Protein AF-A0A7C4HMA6-F1 (afdb_monomer)

Sequence (290 aa):
MKARTLIIDLSSREVTEQSVDSGPWLGGRGLGTRLLVDHCDPGCDPLGPDNVMVIALSPLTGTTAPTAGRGHAVFKSPLTGGIGSANSGGRWGKVLKSTGYDALVIKGASDKPVYLSISEGKTLTERVSIRDAGSLWGRDAHATTDSLLSTHGDKASVLTIGPAGENRVLFASIMNDRNRAYGRGGPGAALGAKKLKAVVVNGNAKTEVADAERLKLVVEQTRHVMKAAPTTKRVMRELGTAGLVHLINFMGILPHRNFKDCAHREDLLDQISGEAVTAKILIKAGACFG

Foldseek 3Di:
DWFWEWEAEQAVRDIDIDTDPCPVQQKAPSVLVVVQVVQADLPDQLLALRKKWKKFAGLQQQPLAPQNQKIWIWIQFNQPSHIDIFMKFANQCNLQVQLVGGMYMYGGAHPAAWEKEAEHDDDPPVGIDIGHCRVVAQPALAVNLVVVCVVVPPQKKKWFWHNCLLVLPSQTWTDTHDPITSGGRRPSVSCNSRSHGMYIGGGHHHRDDPDPPVSVVVRVVVVVVLCPDCCNVPQCQQQNPLQCLVVCLVVFNCADPNNPGSDDDPVVNCCRGSVNCNVPPDPDDDDGDD

Mean predicted aligned error: 3.27 Å

Nearest PDB structures (foldseek):
  1aor-assembly1_B  TM=9.718E-01  e=4.415E-34  Pyrococcus furiosus
  1b4n-assembly1_D  TM=9.558E-01  e=3.967E-27  Pyrococcus furiosus
  8c0z-assembly1_A  TM=9.199E-01  e=1.537E-26  Aromatoleum aromaticum
  4z3w-assembly1_C  TM=8.518E-01  e=1.465E-24  Geobacter metallireducens GS-15
  6x6u-assembly1_C  TM=8.594E-01  e=1.618E-23  Pyrococcus furiosus COM1

Radius of gyration: 20.19 Å; Cα contacts (8 Å, |Δi|>4): 680; chains: 1; bounding box: 52×40×56 Å

Secondary structure (DSSP, 8-state):
-EEEEEEEETTT--EEEEEEE-GGG-SHHHHHHHHHHHH--TTS-TTSTT--EEEEE-TTTTSSSTT---EEEEEE-TTTSSEEEEEE-SSHHHHHHTTT-SEEEEES--SS-EEEEEE--SSHHHHEEEEE-TTTTT--HHHHHHHHHHHH-TT-EEEE--HHHHTT-TTPPEEETTTEEE-SSSHHHHHHHTTEEEEEEE--PPPP-S-HHHHHHHHHHHHHHHHHSHIIIIIHHHTGGGGGHHHHHHTT---BTTTTB----HHHHHHHSHHHHHHHT---------

pLDDT: mean 96.59, std 2.5, range [84.62, 98.94]

Solvent-accessible surface area (backbone atoms only — not comparable to full-atom values): 14349 Å² total; per-residue (Å²): 84,78,35,37,31,40,38,38,30,43,59,81,66,46,75,49,77,48,77,42,79,24,53,96,37,65,23,17,62,44,35,11,48,53,54,35,64,77,66,29,62,89,84,46,53,34,62,41,42,58,30,31,45,18,41,11,31,35,78,55,27,44,39,83,43,79,58,18,6,37,30,18,42,20,31,49,9,56,59,72,71,43,84,24,72,18,59,25,55,32,50,44,39,24,27,37,39,12,40,68,35,38,29,39,37,41,33,39,30,36,96,54,44,22,27,40,40,40,31,59,57,94,46,70,74,65,15,43,47,86,39,85,24,64,92,46,62,79,35,47,35,52,63,39,35,54,59,49,30,76,73,65,35,89,82,35,34,31,37,26,31,27,49,50,3,62,70,43,36,43,63,15,31,29,28,35,42,74,86,30,40,29,51,49,41,5,53,6,11,40,34,21,54,23,27,42,44,33,43,36,24,35,38,79,54,77,58,86,64,97,53,59,68,62,50,51,55,51,38,54,54,50,51,51,52,45,62,65,38,64,59,60,50,41,43,48,66,68,27,37,80,38,48,43,49,62,56,38,38,75,72,56,67,33,74,29,85,88,64,75,44,37,82,73,59,67,80,60,46,63,67,67,20,10,66,32,39,48,75,72,72,58,86,72,92,83,80,53,36,71

Structure (mmCIF, N/CA/C/O backbone):
data_AF-A0A7C4HMA6-F1
#
_entry.id   AF-A0A7C4HMA6-F1
#
loop_
_atom_site.group_PDB
_atom_site.id
_atom_site.type_symbol
_atom_site.label_atom_id
_atom_site.label_alt_id
_atom_site.label_comp_id
_atom_site.label_asym_id
_atom_site.label_entity_id
_atom_site.label_seq_id
_atom_site.pdbx_PDB_ins_code
_atom_site.Cartn_x
_atom_site.Cartn_y
_atom_site.Cartn_z
_atom_site.occupancy
_atom_site.B_iso_or_equiv
_atom_site.auth_seq_id
_atom_site.auth_comp_id
_atom_site.auth_asym_id
_atom_site.auth_atom_id
_atom_site.pdbx_PDB_model_num
ATOM 1 N N . MET A 1 1 ? 1.757 -15.886 17.363 1.00 84.62 1 MET A N 1
ATOM 2 C CA . MET A 1 1 ? 2.016 -14.450 17.664 1.00 84.62 1 MET A CA 1
ATOM 3 C C . MET A 1 1 ? 0.680 -13.743 17.577 1.00 84.62 1 MET A C 1
ATOM 5 O O . MET A 1 1 ? -0.102 -14.119 16.723 1.00 84.62 1 MET A O 1
ATOM 9 N N . LYS A 1 2 ? 0.375 -12.765 18.430 1.00 91.94 2 LYS A N 1
ATOM 10 C CA . LYS A 1 2 ? -0.925 -12.083 18.364 1.00 91.94 2 LYS A CA 1
ATOM 11 C C . LYS A 1 2 ? -0.821 -10.826 17.504 1.00 91.94 2 LYS A C 1
ATOM 13 O O . LYS A 1 2 ? -0.042 -9.942 17.831 1.00 91.94 2 LYS A O 1
ATOM 18 N N . ALA A 1 3 ? -1.598 -10.766 16.427 1.00 95.38 3 ALA A N 1
ATOM 19 C CA . ALA A 1 3 ? -1.737 -9.593 15.578 1.00 95.38 3 ALA A CA 1
ATOM 20 C C . ALA A 1 3 ? -2.944 -8.762 16.027 1.00 95.38 3 ALA A C 1
ATOM 22 O O . ALA A 1 3 ? -4.073 -9.264 16.060 1.00 95.38 3 ALA A O 1
ATOM 23 N N . ARG A 1 4 ? -2.723 -7.490 16.362 1.00 96.44 4 ARG A N 1
ATOM 24 C CA . ARG A 1 4 ? -3.803 -6.537 16.642 1.00 96.44 4 ARG A CA 1
ATOM 25 C C . ARG A 1 4 ? -4.399 -6.062 15.325 1.00 96.44 4 ARG A C 1
ATOM 27 O O . ARG A 1 4 ? -3.721 -5.428 14.520 1.00 96.44 4 ARG A O 1
ATOM 34 N N . THR A 1 5 ? -5.666 -6.381 15.104 1.00 98.19 5 THR A N 1
ATOM 35 C CA . THR A 1 5 ? -6.374 -6.085 13.859 1.00 98.19 5 THR A CA 1
ATOM 36 C C . THR A 1 5 ? -7.481 -5.082 14.127 1.00 98.19 5 THR A C 1
ATOM 38 O O . THR A 1 5 ? -8.345 -5.325 14.969 1.00 98.19 5 THR A O 1
ATOM 41 N N . LEU A 1 6 ? -7.453 -3.974 13.394 1.00 98.31 6 LEU A N 1
ATOM 42 C CA . LEU A 1 6 ? -8.511 -2.974 13.386 1.00 98.31 6 LEU A CA 1
ATOM 43 C C . LEU A 1 6 ? -9.525 -3.323 12.294 1.00 98.31 6 LEU A C 1
ATOM 45 O O . LEU A 1 6 ? -9.127 -3.546 11.151 1.00 98.31 6 LEU A O 1
ATOM 49 N N . ILE A 1 7 ? -10.812 -3.363 12.624 1.00 98.69 7 ILE A N 1
ATOM 50 C CA . ILE A 1 7 ? -11.901 -3.613 11.676 1.00 98.69 7 ILE A CA 1
ATOM 51 C C . ILE A 1 7 ? -12.774 -2.366 11.617 1.00 98.69 7 ILE A C 1
ATOM 53 O O . ILE A 1 7 ? -13.194 -1.850 12.650 1.00 98.69 7 ILE A O 1
ATOM 57 N N . ILE A 1 8 ? -13.025 -1.873 10.408 1.00 98.75 8 ILE A N 1
ATOM 58 C CA . ILE A 1 8 ? -13.842 -0.685 10.165 1.00 98.75 8 ILE A CA 1
ATOM 59 C C . ILE A 1 8 ? -14.892 -1.030 9.120 1.00 98.75 8 ILE A C 1
ATOM 61 O O . ILE A 1 8 ? -14.545 -1.390 7.992 1.00 98.75 8 ILE A O 1
ATOM 65 N N . ASP A 1 9 ? -16.162 -0.881 9.479 1.00 98.75 9 ASP A N 1
ATOM 66 C CA . ASP A 1 9 ? -17.276 -0.971 8.543 1.00 98.75 9 ASP A CA 1
ATOM 67 C C . ASP A 1 9 ? -17.729 0.439 8.151 1.00 98.75 9 ASP A C 1
ATOM 69 O O . ASP A 1 9 ? -18.139 1.242 8.986 1.00 98.75 9 ASP A O 1
ATOM 73 N N . LEU A 1 10 ? -17.613 0.774 6.866 1.00 98.81 10 LEU A N 1
ATOM 74 C CA . LEU A 1 10 ? -17.941 2.107 6.360 1.00 98.81 10 LEU A CA 1
ATOM 75 C C . LEU A 1 10 ? -19.449 2.341 6.209 1.00 98.81 10 LEU A C 1
ATOM 77 O O . LEU A 1 10 ? -19.859 3.501 6.156 1.00 98.81 10 LEU A O 1
ATOM 81 N N . SER A 1 11 ? -20.250 1.275 6.143 1.00 98.56 11 SER A N 1
ATOM 82 C CA . SER A 1 11 ? -21.708 1.358 6.055 1.00 98.56 11 SER A CA 1
ATOM 83 C C . SER A 1 11 ? -22.304 1.689 7.422 1.00 98.56 11 SER A C 1
ATOM 85 O O . SER A 1 11 ? -23.078 2.636 7.543 1.00 98.56 11 SER A O 1
ATOM 87 N N . SER A 1 12 ? -21.921 0.943 8.466 1.00 98.19 12 SER A N 1
ATOM 88 C CA . SER A 1 12 ? -22.404 1.173 9.840 1.00 98.19 12 SER A CA 1
ATOM 89 C C . SER A 1 12 ? -21.595 2.225 10.603 1.00 98.19 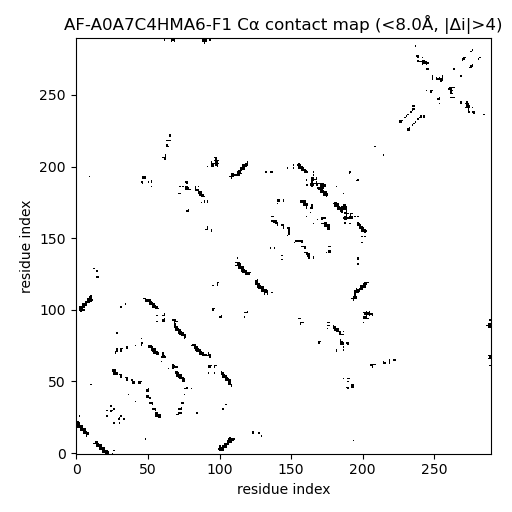12 SER A C 1
ATOM 91 O O . SER A 1 12 ? -22.039 2.710 11.643 1.00 98.19 12 SER A O 1
ATOM 93 N N . ARG A 1 13 ? -20.412 2.592 10.089 1.00 97.88 13 ARG A N 1
ATOM 94 C CA . ARG A 1 13 ? -19.401 3.428 10.761 1.00 97.88 13 ARG A CA 1
ATOM 95 C C . ARG A 1 13 ? -18.868 2.806 12.056 1.00 97.88 13 ARG A C 1
ATOM 97 O O . ARG A 1 13 ? -18.284 3.511 12.881 1.00 97.88 13 ARG A O 1
ATOM 104 N N . GLU A 1 14 ? -19.055 1.501 12.229 1.00 98.00 14 GLU A N 1
ATOM 105 C CA . GLU A 1 14 ? -18.561 0.753 13.376 1.00 98.00 14 GLU A CA 1
ATOM 106 C C . GLU A 1 14 ? -17.047 0.534 13.275 1.00 98.00 14 GLU A C 1
ATOM 108 O O . GLU A 1 14 ? -16.495 0.267 12.202 1.00 98.00 14 GLU A O 1
ATOM 113 N N . VAL A 1 15 ? -16.375 0.639 14.420 1.00 98.25 15 VAL A N 1
ATOM 114 C CA . VAL A 1 15 ? -14.945 0.382 14.570 1.00 98.25 15 VAL A CA 1
ATOM 115 C C . VAL A 1 15 ? -14.766 -0.620 15.702 1.00 98.25 15 VAL A C 1
ATOM 117 O O . VAL A 1 15 ? -15.200 -0.362 16.824 1.00 98.25 15 VAL A O 1
ATOM 120 N N . THR A 1 16 ? -14.101 -1.739 15.428 1.00 97.88 16 THR A N 1
ATOM 121 C CA . THR A 1 16 ? -13.804 -2.778 16.423 1.00 97.88 16 THR A CA 1
ATOM 122 C C . THR A 1 16 ? -12.350 -3.230 16.342 1.00 97.88 16 THR A C 1
ATOM 124 O O . THR A 1 16 ? -11.662 -3.044 15.337 1.00 97.88 16 THR A O 1
ATOM 127 N N . GLU A 1 17 ? -11.858 -3.820 17.429 1.00 96.88 17 GLU A N 1
ATOM 128 C CA . GLU A 1 17 ? -10.534 -4.433 17.484 1.00 96.88 17 GLU A CA 1
ATOM 129 C C . GLU A 1 17 ? -10.667 -5.929 17.744 1.00 96.88 17 GLU A C 1
ATOM 131 O O . GLU A 1 17 ? -11.479 -6.363 18.559 1.00 96.88 17 GLU A O 1
ATOM 136 N N . GLN A 1 18 ? -9.809 -6.714 17.104 1.00 95.75 18 GLN A N 1
ATOM 137 C CA . GLN A 1 18 ? -9.648 -8.128 17.415 1.00 95.75 18 GLN A CA 1
ATOM 138 C C . GLN A 1 18 ? -8.167 -8.488 17.524 1.00 95.75 18 GLN A C 1
ATOM 140 O O . GLN A 1 18 ? -7.301 -7.897 16.872 1.00 95.75 18 GLN A O 1
ATOM 145 N N . SER A 1 19 ? -7.875 -9.498 18.337 1.00 95.69 19 SER A N 1
ATOM 146 C CA . SER A 1 19 ? -6.554 -10.113 18.401 1.00 95.69 19 SER A CA 1
ATOM 147 C C . SER A 1 19 ? -6.597 -11.449 17.672 1.00 95.69 19 SER A C 1
ATOM 149 O O . SER A 1 19 ? -7.358 -12.333 18.054 1.00 95.69 19 SER A O 1
ATOM 151 N N . VAL A 1 20 ? -5.789 -11.593 16.623 1.00 94.12 20 VAL A N 1
ATOM 152 C CA . VAL A 1 20 ? -5.747 -12.800 15.785 1.00 94.12 20 VAL A CA 1
ATOM 153 C C . VAL A 1 20 ? -4.428 -13.521 16.014 1.00 94.12 20 VAL A C 1
ATOM 155 O O . VAL A 1 20 ? -3.376 -12.880 16.004 1.00 94.12 20 VAL A O 1
ATOM 158 N N . ASP A 1 21 ? -4.446 -14.843 16.201 1.00 93.19 21 ASP A N 1
ATOM 159 C CA . ASP A 1 21 ? -3.195 -15.604 16.181 1.00 93.19 21 ASP A CA 1
ATOM 160 C C . ASP A 1 21 ? -2.646 -15.663 14.751 1.00 93.19 21 ASP A C 1
ATOM 162 O O . ASP A 1 21 ? -3.154 -16.360 13.874 1.00 93.19 21 ASP A O 1
ATOM 166 N N . SER A 1 22 ? -1.589 -14.895 14.512 1.00 91.75 22 SER A N 1
ATOM 167 C CA . SER A 1 22 ? -0.867 -14.854 13.250 1.00 91.75 22 SER A CA 1
ATOM 168 C C . SER A 1 22 ? 0.211 -15.930 13.148 1.00 91.75 22 SER A C 1
ATOM 170 O O . SER A 1 22 ? 0.834 -16.027 12.097 1.00 91.75 22 SER A O 1
ATOM 172 N N . GLY A 1 23 ? 0.445 -16.739 14.194 1.00 90.69 23 GLY A N 1
ATOM 173 C CA . GLY A 1 23 ? 1.489 -17.773 14.221 1.00 90.69 23 GLY A CA 1
ATOM 174 C C . GLY A 1 23 ? 1.506 -18.669 12.974 1.00 90.69 23 GLY A C 1
ATOM 175 O O . GLY A 1 23 ? 2.536 -18.708 12.300 1.00 90.69 23 GLY A O 1
ATOM 176 N N . PRO A 1 24 ? 0.375 -19.293 12.597 1.00 95.12 24 PRO A N 1
ATOM 177 C CA . PRO A 1 24 ? 0.291 -20.139 11.403 1.00 95.12 24 PRO A CA 1
ATOM 178 C C . PRO A 1 24 ? 0.534 -19.410 10.071 1.00 95.12 24 PRO A C 1
ATOM 180 O O . PRO A 1 24 ? 0.826 -20.048 9.064 1.00 95.12 24 PRO A O 1
ATOM 183 N N . TRP A 1 25 ? 0.417 -18.078 10.047 1.00 95.12 25 TRP A N 1
ATOM 184 C CA . TRP A 1 25 ? 0.424 -17.266 8.823 1.00 95.12 25 TRP A CA 1
ATOM 185 C C . TRP A 1 25 ? 1.586 -16.270 8.740 1.00 95.12 25 TRP A C 1
ATOM 187 O O . TRP A 1 25 ? 1.703 -15.564 7.736 1.00 95.12 25 TRP A O 1
ATOM 197 N N . LEU A 1 26 ? 2.421 -16.203 9.785 1.00 93.25 26 LEU A N 1
ATOM 198 C CA . LEU A 1 26 ? 3.519 -15.262 10.035 1.00 93.25 26 LEU A CA 1
ATOM 199 C C . LEU A 1 26 ? 3.098 -13.776 10.095 1.00 93.25 26 LEU A C 1
ATOM 201 O O . LEU A 1 26 ? 3.405 -13.085 11.061 1.00 93.25 26 LEU A O 1
ATOM 205 N N . GLY A 1 27 ? 2.403 -13.274 9.074 1.00 95.12 27 GLY A N 1
ATOM 206 C CA . GLY A 1 27 ? 1.986 -11.883 8.886 1.00 95.12 27 GLY A CA 1
ATOM 207 C C . GLY A 1 27 ? 1.835 -11.547 7.399 1.00 95.12 27 GLY A C 1
ATOM 208 O O . GLY A 1 27 ? 1.742 -12.439 6.552 1.00 95.12 27 GLY A O 1
ATOM 209 N N . GLY A 1 28 ? 1.826 -10.256 7.063 1.00 96.38 28 GLY A N 1
ATOM 210 C CA . GLY A 1 28 ? 1.857 -9.764 5.683 1.00 96.38 28 GLY A CA 1
ATOM 211 C C . GLY A 1 28 ? 0.780 -10.406 4.806 1.00 96.38 28 GLY A C 1
ATOM 212 O O . GLY A 1 28 ? -0.390 -10.452 5.181 1.00 96.38 28 GLY A O 1
ATOM 213 N N . ARG A 1 29 ? 1.169 -10.946 3.642 1.00 97.69 29 ARG A N 1
ATOM 214 C CA . ARG A 1 29 ? 0.233 -11.615 2.721 1.00 97.69 29 ARG A CA 1
ATOM 215 C C . ARG A 1 29 ? -0.496 -12.805 3.357 1.00 97.69 29 ARG A C 1
ATOM 217 O O . ARG A 1 29 ? -1.670 -12.995 3.050 1.00 97.69 29 ARG A O 1
ATOM 224 N N . GLY A 1 30 ? 0.171 -13.590 4.205 1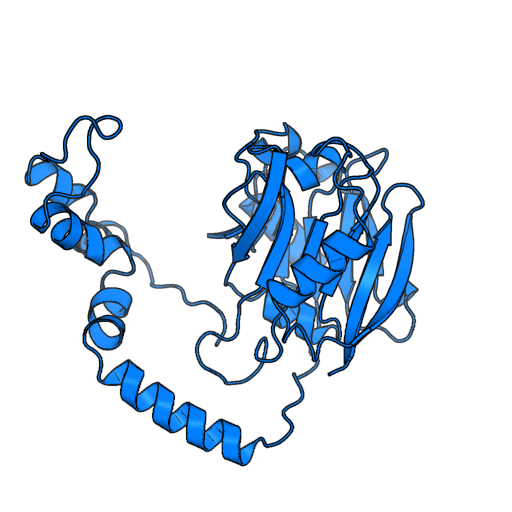.00 97.81 30 GLY A N 1
ATOM 225 C CA . GLY A 1 30 ? -0.426 -14.767 4.846 1.00 97.81 30 GLY A CA 1
ATOM 226 C C . GLY A 1 30 ? -1.571 -14.370 5.772 1.00 97.81 30 GLY A C 1
ATOM 227 O O . GLY A 1 30 ? -2.709 -14.785 5.562 1.00 97.81 30 GLY A O 1
ATOM 228 N N . LEU A 1 31 ? -1.291 -13.473 6.724 1.00 97.88 31 LEU A N 1
ATOM 229 C CA . LEU A 1 31 ? -2.313 -12.922 7.620 1.00 97.88 31 LEU A CA 1
ATOM 230 C C . LEU A 1 31 ? -3.416 -12.191 6.843 1.00 97.88 31 LEU A C 1
ATOM 232 O O . LEU A 1 31 ? -4.592 -12.386 7.130 1.00 97.88 31 LEU A O 1
ATOM 236 N N . GLY A 1 32 ? -3.052 -11.395 5.833 1.00 98.25 32 GLY A N 1
ATOM 237 C CA . GLY A 1 32 ? -4.025 -10.695 4.994 1.00 98.25 32 GLY A CA 1
ATOM 238 C C . GLY A 1 32 ? -4.971 -11.646 4.256 1.00 98.25 32 GLY A C 1
ATOM 239 O O . GLY A 1 32 ? -6.161 -11.373 4.162 1.00 98.25 32 GLY A O 1
ATOM 240 N N . THR A 1 33 ? -4.464 -12.791 3.790 1.00 98.12 33 THR A N 1
ATOM 241 C CA . THR A 1 33 ? -5.282 -13.833 3.148 1.00 98.12 33 THR A CA 1
ATOM 242 C C . THR A 1 33 ? -6.210 -14.500 4.155 1.00 98.12 33 THR A C 1
ATOM 244 O O . THR A 1 33 ? -7.390 -14.658 3.863 1.00 98.12 33 THR A O 1
ATOM 247 N N . ARG A 1 34 ? -5.714 -14.837 5.355 1.00 97.56 34 ARG A N 1
ATOM 248 C CA . ARG A 1 34 ? -6.551 -15.407 6.419 1.00 97.56 34 ARG A CA 1
ATOM 249 C C . ARG A 1 34 ? -7.697 -14.467 6.797 1.00 97.56 34 ARG A C 1
ATOM 251 O O . ARG A 1 34 ? -8.843 -14.892 6.827 1.00 97.56 34 ARG A O 1
ATOM 258 N N . LEU A 1 35 ? -7.386 -13.193 7.026 1.00 98.12 35 LEU A N 1
ATOM 259 C CA . LEU A 1 35 ? -8.382 -12.169 7.343 1.00 98.12 35 LEU A CA 1
ATOM 260 C C . LEU A 1 35 ? -9.374 -11.950 6.196 1.00 98.12 35 LEU A C 1
ATOM 262 O O . LEU A 1 35 ? -10.547 -11.720 6.458 1.00 98.12 35 LEU A O 1
ATOM 266 N N . LEU A 1 36 ? -8.938 -12.034 4.935 1.00 98.44 36 LEU A N 1
ATOM 267 C CA . LEU A 1 36 ? -9.866 -11.959 3.809 1.00 98.44 36 LEU A CA 1
ATOM 268 C C . LEU A 1 36 ? -10.844 -13.140 3.834 1.00 98.44 36 LEU A C 1
ATOM 270 O O . LEU A 1 36 ? -12.041 -12.920 3.714 1.00 98.44 36 LEU A O 1
ATOM 274 N N . VAL A 1 37 ? -10.346 -14.364 4.026 1.00 97.12 37 VAL A N 1
ATOM 275 C CA . VAL A 1 37 ? -11.178 -15.578 4.112 1.00 97.12 37 VAL A CA 1
ATOM 276 C C . VAL A 1 37 ? -12.180 -15.500 5.266 1.00 97.12 37 VAL A C 1
ATOM 278 O O . VAL A 1 37 ? -13.315 -15.928 5.109 1.00 97.12 37 VAL A O 1
ATOM 281 N N . ASP A 1 38 ? -11.782 -14.925 6.401 1.00 96.94 38 ASP A N 1
ATOM 282 C CA . ASP A 1 38 ? -12.652 -14.797 7.575 1.00 96.94 38 ASP A CA 1
ATOM 283 C C . ASP A 1 38 ? -13.768 -13.753 7.404 1.00 96.94 38 ASP A C 1
ATOM 285 O O . ASP A 1 38 ? -14.787 -13.833 8.087 1.00 96.94 38 ASP A O 1
ATOM 289 N N . HIS A 1 39 ? -13.579 -12.750 6.537 1.00 97.44 39 HIS A N 1
ATOM 290 C CA . HIS A 1 39 ? -14.458 -11.573 6.474 1.00 97.44 39 HIS A CA 1
ATOM 291 C C . HIS A 1 39 ? -15.154 -11.352 5.130 1.00 97.44 39 HIS A C 1
ATOM 293 O O . HIS A 1 39 ? -16.059 -10.520 5.078 1.00 97.44 39 HIS A O 1
ATOM 299 N N . CYS A 1 40 ? -14.740 -12.037 4.064 1.00 97.69 40 CYS A N 1
ATOM 300 C CA . CYS A 1 40 ? -15.210 -11.811 2.698 1.00 97.69 40 CYS A CA 1
ATOM 301 C C . CYS A 1 40 ? -15.886 -13.062 2.137 1.00 97.69 40 CYS A C 1
ATOM 303 O O . CYS A 1 40 ? -15.271 -14.129 2.081 1.00 97.69 40 CYS A O 1
ATOM 305 N N . ASP A 1 41 ? -17.120 -12.912 1.656 1.00 96.06 41 ASP A N 1
ATOM 306 C CA . ASP A 1 41 ? -17.769 -13.950 0.860 1.00 96.06 41 ASP A CA 1
ATOM 307 C C . ASP A 1 41 ? -17.061 -14.062 -0.507 1.00 96.06 41 ASP A C 1
ATOM 309 O O . ASP A 1 41 ? -17.054 -13.094 -1.278 1.00 96.06 41 ASP A O 1
ATOM 313 N N . PRO A 1 42 ? -16.480 -15.224 -0.869 1.00 95.75 42 PRO A N 1
ATOM 314 C CA . PRO A 1 42 ? -15.854 -15.405 -2.175 1.00 95.75 42 PRO A CA 1
ATOM 315 C C . PRO A 1 42 ? -16.829 -15.220 -3.347 1.00 95.75 42 PRO A C 1
ATOM 317 O O . PRO A 1 42 ? -16.362 -14.998 -4.465 1.00 95.75 42 PRO A O 1
ATOM 320 N N . GLY A 1 43 ? -18.146 -15.276 -3.131 1.00 96.94 43 GLY A N 1
ATOM 321 C CA . GLY A 1 43 ? -19.188 -15.004 -4.123 1.00 96.94 43 GLY A CA 1
ATOM 322 C C . GLY A 1 43 ? -19.505 -13.521 -4.349 1.00 96.94 43 GLY A C 1
ATOM 323 O O . GLY A 1 43 ? -20.110 -13.195 -5.367 1.00 96.94 43 GLY A O 1
ATOM 324 N N . CYS A 1 44 ? -19.049 -12.610 -3.481 1.00 98.06 44 CYS A N 1
ATOM 325 C CA . CYS A 1 44 ? -19.478 -11.208 -3.503 1.00 98.06 44 CYS A CA 1
ATOM 326 C C . CYS A 1 44 ? -19.093 -10.455 -4.791 1.00 98.06 44 CYS A C 1
ATOM 328 O O . CYS A 1 44 ? -18.098 -10.778 -5.445 1.00 98.06 44 CYS A O 1
ATOM 330 N N . ASP A 1 45 ? -19.802 -9.382 -5.135 1.00 98.31 45 ASP A N 1
ATOM 331 C CA . ASP A 1 45 ? -19.328 -8.453 -6.170 1.00 98.31 45 ASP A CA 1
ATOM 332 C C . ASP A 1 45 ? -17.987 -7.816 -5.725 1.00 98.31 45 ASP A C 1
ATOM 334 O O . ASP A 1 45 ? -17.932 -7.218 -4.645 1.00 98.31 45 ASP A O 1
ATOM 338 N N . PRO A 1 46 ? -16.890 -7.905 -6.512 1.00 98.31 46 PRO A N 1
ATOM 339 C CA . PRO A 1 46 ? -15.628 -7.232 -6.197 1.00 98.31 46 PRO A CA 1
ATOM 340 C C . PRO A 1 46 ? -15.729 -5.704 -6.041 1.00 98.31 46 PRO A C 1
ATOM 342 O O . PRO A 1 46 ? -14.857 -5.101 -5.413 1.00 98.31 46 PRO A O 1
ATOM 345 N N . LEU A 1 47 ? -16.747 -5.059 -6.611 1.00 98.69 47 LEU A N 1
ATOM 346 C CA . LEU A 1 47 ? -17.018 -3.626 -6.433 1.00 98.69 47 LEU A CA 1
ATOM 347 C C . LEU A 1 47 ? -18.208 -3.365 -5.492 1.00 98.69 47 LEU A C 1
ATOM 349 O O . LEU A 1 47 ? -18.627 -2.218 -5.335 1.00 98.69 47 LEU A O 1
ATOM 353 N N . GLY A 1 48 ? -18.719 -4.409 -4.837 1.00 98.12 48 GLY A N 1
ATOM 354 C CA . GLY A 1 48 ? -19.796 -4.329 -3.862 1.00 98.12 48 GLY A CA 1
ATOM 355 C C . GLY A 1 48 ? -19.326 -3.969 -2.443 1.00 98.12 48 GLY A C 1
ATOM 356 O O . GLY A 1 48 ? -18.129 -4.019 -2.121 1.00 98.12 48 GLY A O 1
ATOM 357 N N . PRO A 1 49 ? -20.270 -3.620 -1.550 1.00 97.88 49 PRO A N 1
ATOM 358 C CA . PRO A 1 49 ? -19.978 -3.340 -0.143 1.00 97.88 49 PRO A CA 1
ATOM 359 C C . PRO A 1 49 ? -19.421 -4.564 0.605 1.00 97.88 49 PRO A C 1
ATOM 361 O O . PRO A 1 49 ? -18.610 -4.382 1.515 1.00 97.88 49 PRO A O 1
ATOM 364 N N . ASP A 1 50 ? -19.770 -5.775 0.166 1.00 97.88 50 ASP A N 1
ATOM 365 C CA . ASP A 1 50 ? -19.378 -7.041 0.802 1.00 97.88 50 ASP A CA 1
ATOM 366 C C . ASP A 1 50 ? -17.935 -7.469 0.497 1.00 97.88 50 ASP A C 1
ATOM 368 O O . ASP A 1 50 ? -17.363 -8.267 1.239 1.00 97.88 50 ASP A O 1
ATOM 372 N N . ASN A 1 51 ? -17.299 -6.914 -0.547 1.00 98.38 51 ASN A N 1
ATOM 373 C CA . ASN A 1 51 ? -15.865 -7.124 -0.748 1.00 98.38 51 ASN A CA 1
ATOM 374 C C . ASN A 1 51 ? -15.088 -6.499 0.416 1.00 98.38 51 ASN A C 1
ATOM 376 O O . ASN A 1 51 ? -15.404 -5.399 0.865 1.00 98.38 51 ASN A O 1
ATOM 380 N N . VAL A 1 52 ? -14.027 -7.146 0.877 1.00 98.44 52 VAL A N 1
ATOM 381 C CA . VAL A 1 52 ? -13.214 -6.659 1.992 1.00 98.44 52 VAL A CA 1
ATOM 382 C C . VAL A 1 52 ? -11.828 -6.269 1.501 1.00 98.44 52 VAL A C 1
ATOM 384 O O . VAL A 1 52 ? -11.184 -7.003 0.753 1.00 98.44 52 VAL A O 1
ATOM 387 N N . MET A 1 53 ? -11.349 -5.109 1.951 1.00 98.75 53 MET A N 1
ATOM 388 C CA . MET A 1 53 ? -9.955 -4.710 1.778 1.00 98.75 53 MET A CA 1
ATOM 389 C C . MET A 1 53 ? -9.202 -4.961 3.079 1.00 98.75 53 MET A C 1
ATOM 391 O O . MET A 1 53 ? -9.499 -4.341 4.098 1.00 98.75 53 MET A O 1
ATOM 395 N N . VAL A 1 54 ? -8.198 -5.833 3.034 1.00 98.81 54 VAL A N 1
ATOM 396 C CA . VAL A 1 54 ? -7.299 -6.084 4.161 1.00 98.81 54 VAL A CA 1
ATOM 397 C C . VAL A 1 54 ? -5.931 -5.501 3.859 1.00 98.81 54 VAL A C 1
ATOM 399 O O . VAL A 1 54 ? -5.320 -5.856 2.858 1.00 98.81 54 VAL A O 1
ATOM 402 N N . ILE A 1 55 ? -5.402 -4.657 4.740 1.00 98.75 55 ILE A N 1
ATOM 403 C CA . ILE A 1 55 ? -4.001 -4.237 4.711 1.00 98.75 55 ILE A CA 1
ATOM 404 C C . ILE A 1 55 ? -3.297 -4.867 5.907 1.00 98.75 55 ILE A C 1
ATOM 406 O O . ILE A 1 55 ? -3.618 -4.539 7.043 1.00 98.75 55 ILE A O 1
ATOM 410 N N . ALA A 1 56 ? -2.339 -5.758 5.664 1.00 98.38 56 ALA A N 1
ATOM 411 C CA . ALA A 1 56 ? -1.633 -6.503 6.705 1.00 98.38 56 ALA A CA 1
ATOM 412 C C . ALA A 1 56 ? -0.114 -6.293 6.637 1.00 98.38 56 ALA A C 1
ATOM 414 O O . ALA A 1 56 ? 0.494 -6.242 5.558 1.00 98.38 56 ALA A O 1
ATOM 415 N N . LEU A 1 57 ? 0.502 -6.185 7.813 1.00 97.88 57 LEU A N 1
ATOM 416 C CA . LEU A 1 57 ? 1.932 -5.976 8.012 1.00 97.88 57 LEU A CA 1
ATOM 417 C C . LEU A 1 57 ? 2.627 -7.270 8.441 1.00 97.88 57 LEU A C 1
ATOM 419 O O . LEU A 1 57 ? 2.007 -8.187 8.981 1.00 97.88 57 LEU A O 1
ATOM 423 N N . SER A 1 58 ? 3.934 -7.350 8.209 1.00 95.50 58 SER A N 1
ATOM 424 C CA . SER A 1 58 ? 4.754 -8.477 8.663 1.00 95.50 58 SER A CA 1
ATOM 425 C C . SER A 1 58 ? 5.311 -8.217 10.073 1.00 95.50 58 SER A C 1
ATOM 427 O O . SER A 1 58 ? 5.413 -7.058 10.483 1.00 95.50 58 SER A O 1
ATOM 429 N N . PRO A 1 59 ? 5.743 -9.253 10.820 1.00 95.12 59 PRO A N 1
ATOM 430 C CA . PRO A 1 59 ? 6.352 -9.071 12.141 1.00 95.12 59 PRO A CA 1
ATOM 431 C C . PRO A 1 59 ? 7.592 -8.175 12.116 1.00 95.12 59 PRO A C 1
ATOM 433 O O . PRO A 1 59 ? 7.790 -7.381 13.027 1.00 95.12 59 PRO A O 1
ATOM 436 N N . LEU A 1 60 ? 8.385 -8.251 11.041 1.00 95.94 60 LEU A N 1
ATOM 437 C CA . LEU A 1 60 ? 9.577 -7.421 10.869 1.00 95.94 60 LEU A CA 1
ATOM 438 C C . LEU A 1 60 ? 9.255 -5.956 10.557 1.00 95.94 60 LEU A C 1
ATOM 440 O O . LEU A 1 60 ? 10.145 -5.123 10.711 1.00 95.94 60 LEU A O 1
ATOM 444 N N . THR A 1 61 ? 8.037 -5.623 10.112 1.00 97.38 61 THR A N 1
ATOM 445 C CA . THR A 1 61 ? 7.696 -4.252 9.712 1.00 97.38 61 THR A CA 1
ATOM 446 C C . THR A 1 61 ? 7.913 -3.291 10.880 1.00 97.38 61 THR A C 1
ATOM 448 O O . THR A 1 61 ? 7.361 -3.504 11.953 1.00 97.38 61 THR A O 1
ATOM 451 N N . GLY A 1 62 ? 8.702 -2.234 10.666 1.00 96.00 62 GLY A N 1
ATOM 452 C CA . GLY A 1 62 ? 9.036 -1.244 11.700 1.00 96.00 62 GLY A CA 1
ATOM 453 C C . GLY A 1 62 ? 10.255 -1.575 12.576 1.00 96.00 62 GLY A C 1
ATOM 454 O O . GLY A 1 62 ? 10.654 -0.737 13.384 1.00 96.00 62 GLY A O 1
ATOM 455 N N . THR A 1 63 ? 10.888 -2.738 12.385 1.00 97.00 63 THR A N 1
ATOM 456 C CA . THR A 1 63 ? 12.164 -3.096 13.036 1.00 97.00 63 THR A CA 1
ATOM 457 C C . THR A 1 63 ? 13.380 -2.517 12.294 1.00 97.00 63 THR A C 1
ATOM 459 O O . THR A 1 63 ? 13.246 -1.822 11.287 1.00 97.00 63 THR A O 1
ATOM 462 N N . THR A 1 64 ? 14.589 -2.822 12.777 1.00 95.94 64 THR A N 1
ATOM 463 C CA . THR A 1 64 ? 15.865 -2.473 12.127 1.00 95.94 64 THR A CA 1
ATOM 464 C C . THR A 1 64 ? 16.284 -3.443 11.018 1.00 95.94 64 THR A C 1
ATOM 466 O O . THR A 1 64 ? 17.339 -3.244 10.407 1.00 95.94 64 THR A O 1
ATOM 469 N N . ALA A 1 65 ? 15.490 -4.488 10.749 1.00 96.69 65 ALA A N 1
ATOM 470 C CA . ALA A 1 65 ? 15.759 -5.412 9.656 1.00 96.69 65 ALA A CA 1
ATOM 471 C C . ALA A 1 65 ? 15.798 -4.659 8.308 1.00 96.69 65 ALA A C 1
ATOM 473 O O . ALA A 1 65 ? 14.933 -3.812 8.060 1.00 96.69 65 ALA A O 1
ATOM 474 N N . PRO A 1 66 ? 16.766 -4.945 7.415 1.00 94.94 66 PRO A N 1
ATOM 475 C CA . PRO A 1 66 ? 16.824 -4.294 6.112 1.00 94.94 66 PRO A CA 1
ATOM 476 C C . PRO A 1 66 ? 15.512 -4.453 5.339 1.00 94.94 66 PRO A C 1
ATOM 478 O O . PRO A 1 66 ? 14.964 -5.551 5.248 1.00 94.94 66 PRO A O 1
ATOM 481 N N . THR A 1 67 ? 15.023 -3.369 4.736 1.00 94.62 67 THR A N 1
ATOM 482 C CA . THR A 1 67 ? 13.812 -3.313 3.899 1.00 94.62 67 THR A CA 1
ATOM 483 C C . THR A 1 67 ? 12.478 -3.576 4.616 1.00 94.62 67 THR A C 1
ATOM 485 O O . THR A 1 67 ? 11.454 -3.830 3.972 1.00 94.62 67 THR A O 1
ATOM 488 N N . ALA A 1 68 ? 12.450 -3.447 5.945 1.00 96.00 68 ALA A N 1
ATOM 489 C CA . ALA A 1 68 ? 11.302 -3.683 6.826 1.00 96.00 68 ALA A CA 1
ATOM 490 C C . ALA A 1 68 ? 10.161 -2.634 6.757 1.00 96.00 68 ALA A C 1
ATOM 492 O O . ALA A 1 68 ? 9.466 -2.375 7.740 1.00 96.00 68 ALA A O 1
ATOM 493 N N . GLY A 1 69 ? 9.940 -2.002 5.604 1.00 95.25 69 GLY A N 1
ATOM 494 C CA . GLY A 1 69 ? 8.914 -0.969 5.389 1.00 95.25 69 GLY A CA 1
ATOM 495 C C . GLY A 1 69 ? 7.677 -1.436 4.615 1.00 95.25 69 GLY A C 1
ATOM 496 O O . GLY A 1 69 ? 6.936 -0.607 4.090 1.00 95.25 69 GLY A O 1
ATOM 497 N N . ARG A 1 70 ? 7.488 -2.749 4.451 1.00 96.88 70 ARG A N 1
ATOM 498 C CA . ARG A 1 70 ? 6.517 -3.330 3.511 1.00 96.88 70 ARG A CA 1
ATOM 499 C C . ARG A 1 70 ? 5.156 -3.609 4.163 1.00 96.88 70 ARG A C 1
ATOM 501 O O . ARG A 1 70 ? 5.090 -3.983 5.334 1.00 96.88 70 ARG A O 1
ATOM 508 N N . GLY A 1 71 ? 4.094 -3.487 3.368 1.00 97.56 71 GLY A N 1
ATOM 509 C CA . GLY A 1 71 ? 2.732 -3.928 3.691 1.00 97.56 71 GLY A CA 1
ATOM 510 C C . GLY A 1 71 ? 2.076 -4.629 2.500 1.00 97.56 71 GLY A C 1
ATOM 511 O O . GLY A 1 71 ? 2.535 -4.486 1.361 1.00 97.56 71 GLY A O 1
ATOM 512 N N . HIS A 1 72 ? 1.016 -5.398 2.759 1.00 98.25 72 HIS A N 1
ATOM 513 C CA . HIS A 1 72 ? 0.239 -6.100 1.736 1.00 98.25 72 HIS A CA 1
ATOM 514 C C . HIS A 1 72 ? -1.238 -5.728 1.804 1.00 98.25 72 HIS A C 1
ATOM 516 O O . HIS A 1 72 ? -1.850 -5.894 2.851 1.00 98.25 72 HIS A O 1
ATOM 522 N N . ALA A 1 73 ? -1.801 -5.299 0.676 1.00 98.69 73 ALA A N 1
ATOM 523 C CA . ALA A 1 73 ? -3.239 -5.194 0.468 1.00 98.69 73 ALA A CA 1
ATOM 524 C C . ALA A 1 73 ? -3.753 -6.516 -0.127 1.00 98.69 73 ALA A C 1
ATOM 526 O O . ALA A 1 73 ? -3.195 -6.984 -1.122 1.00 98.69 73 ALA A O 1
ATOM 527 N N . VAL A 1 74 ? -4.774 -7.123 0.475 1.00 98.75 74 VAL A N 1
ATOM 528 C CA . VAL A 1 74 ? -5.390 -8.398 0.081 1.00 98.75 74 VAL A CA 1
ATOM 529 C C . VAL A 1 74 ? -6.907 -8.214 0.021 1.00 98.75 74 VAL A C 1
ATOM 531 O O . VAL A 1 74 ? -7.495 -7.664 0.947 1.00 98.75 74 VAL A O 1
ATOM 534 N N . PHE A 1 75 ? -7.520 -8.590 -1.099 1.00 98.69 75 PHE A N 1
ATOM 535 C CA . PHE A 1 75 ? -8.905 -8.236 -1.444 1.00 98.69 75 PHE A CA 1
ATOM 536 C C . PHE A 1 75 ? -9.435 -9.155 -2.556 1.00 98.69 75 PHE A C 1
ATOM 538 O O . PHE A 1 75 ? -8.638 -9.830 -3.212 1.00 98.69 75 PHE A O 1
ATOM 545 N N . LYS A 1 76 ? -10.748 -9.175 -2.826 1.00 98.56 76 LYS A N 1
ATOM 546 C CA . LYS A 1 76 ? -11.266 -9.761 -4.076 1.00 98.56 76 LYS A CA 1
ATOM 547 C C . LYS A 1 76 ? -11.040 -8.768 -5.216 1.00 98.56 76 LYS A C 1
ATOM 549 O O . LYS A 1 76 ? -11.497 -7.630 -5.152 1.00 98.56 76 LYS A O 1
ATOM 554 N N . SER A 1 77 ? -10.282 -9.177 -6.225 1.00 98.69 77 SER A N 1
ATOM 555 C CA . SER A 1 77 ? -9.802 -8.340 -7.327 1.00 98.69 77 SER A CA 1
ATOM 556 C C . SER A 1 77 ? -10.930 -7.992 -8.303 1.00 98.69 77 SER A C 1
ATOM 558 O O . SER A 1 77 ? -11.468 -8.905 -8.934 1.00 98.69 77 SER A O 1
ATOM 560 N N . PRO A 1 78 ? -11.252 -6.700 -8.518 1.00 98.50 78 PRO A N 1
ATOM 561 C CA . PRO A 1 78 ? -12.187 -6.296 -9.569 1.00 98.50 78 PRO A CA 1
ATOM 562 C C . PRO A 1 78 ? -11.703 -6.630 -10.979 1.00 98.50 78 PRO A C 1
ATOM 564 O O . PRO A 1 78 ? -12.512 -6.823 -11.877 1.00 98.50 78 PRO A O 1
ATOM 567 N N . LEU A 1 79 ? -10.384 -6.712 -11.182 1.00 98.56 79 LEU A N 1
ATOM 568 C CA . LEU A 1 79 ? -9.805 -7.007 -12.491 1.00 98.56 79 LEU A CA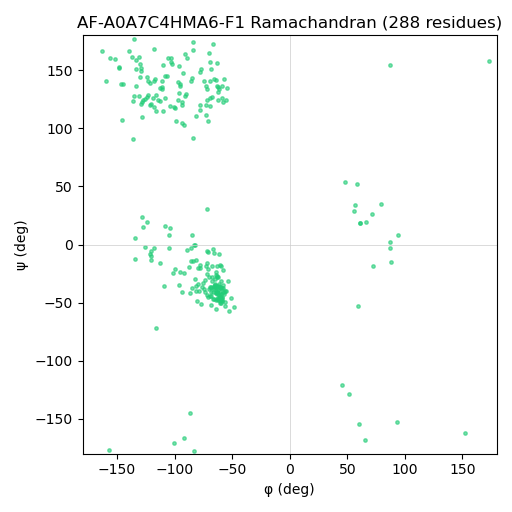 1
ATOM 569 C C . LEU A 1 79 ? -9.924 -8.482 -12.876 1.00 98.56 79 LEU A C 1
ATOM 571 O O . LEU A 1 79 ? -10.056 -8.800 -14.052 1.00 98.56 79 LEU A O 1
ATOM 575 N N . THR A 1 80 ? -9.785 -9.381 -11.903 1.00 98.31 80 THR A N 1
ATOM 576 C CA . THR A 1 80 ? -9.603 -10.817 -12.172 1.00 98.31 80 THR A CA 1
ATOM 577 C C . THR A 1 80 ? -10.690 -11.697 -11.567 1.00 98.31 80 THR A C 1
ATOM 579 O O . THR A 1 80 ? -10.689 -12.896 -11.819 1.00 98.31 80 THR A O 1
ATOM 582 N N . GLY A 1 81 ? -11.566 -11.158 -10.715 1.00 97.50 81 GLY A N 1
ATOM 583 C CA . GLY A 1 81 ? -12.599 -11.907 -9.991 1.00 97.50 81 GLY A CA 1
ATOM 584 C C . GLY A 1 81 ? -12.079 -12.807 -8.859 1.00 97.50 81 GLY A C 1
ATOM 585 O O . GLY A 1 81 ? -12.847 -13.168 -7.973 1.00 97.50 81 GLY A O 1
ATOM 586 N N . GLY A 1 82 ? -10.787 -13.148 -8.851 1.00 97.31 82 GLY A N 1
ATOM 587 C CA . GLY A 1 82 ? -10.136 -13.945 -7.806 1.00 97.31 82 GLY A CA 1
ATOM 588 C C . GLY A 1 82 ? -9.515 -13.111 -6.681 1.00 97.31 82 GLY A C 1
ATOM 589 O O . GLY A 1 82 ? -9.730 -11.905 -6.569 1.00 97.31 82 GLY A O 1
ATOM 590 N N . ILE A 1 83 ? -8.683 -13.747 -5.854 1.00 97.75 83 ILE A N 1
ATOM 591 C CA . ILE A 1 83 ? -7.924 -13.046 -4.812 1.00 97.75 83 ILE A CA 1
ATOM 592 C C . ILE A 1 83 ? -6.837 -12.146 -5.425 1.00 97.75 83 ILE A C 1
ATOM 594 O O . ILE A 1 83 ? -5.995 -12.583 -6.209 1.00 97.75 83 ILE A O 1
ATOM 598 N N . GLY A 1 84 ? -6.846 -10.872 -5.046 1.00 97.38 84 GLY A N 1
ATOM 599 C CA . GLY A 1 84 ? -5.801 -9.899 -5.330 1.00 97.38 84 GLY A CA 1
ATOM 600 C C . GLY A 1 84 ? -4.842 -9.766 -4.150 1.00 97.38 84 GLY A C 1
ATOM 601 O O . GLY A 1 84 ? -5.260 -9.744 -2.994 1.00 97.38 84 GLY A O 1
ATOM 602 N N . SER A 1 85 ? -3.543 -9.646 -4.434 1.00 96.88 85 SER A N 1
ATOM 603 C CA . SER A 1 85 ? -2.557 -9.196 -3.451 1.00 96.88 85 SER A CA 1
ATOM 604 C C . SER A 1 85 ? -1.611 -8.186 -4.083 1.00 96.88 85 SER A C 1
ATOM 606 O O . SER A 1 85 ? -0.950 -8.478 -5.079 1.00 96.88 85 SER A O 1
ATOM 608 N N . ALA A 1 86 ? -1.527 -7.003 -3.484 1.00 98.12 86 ALA A N 1
ATOM 609 C CA . ALA A 1 86 ? -0.594 -5.960 -3.874 1.00 98.12 86 ALA A CA 1
ATOM 610 C C . ALA A 1 86 ? 0.360 -5.668 -2.712 1.00 98.12 86 ALA A C 1
ATOM 612 O O . ALA A 1 86 ? -0.049 -5.649 -1.554 1.00 98.12 86 ALA A O 1
ATOM 613 N N . ASN A 1 87 ? 1.635 -5.432 -3.012 1.00 98.38 87 ASN A N 1
ATOM 614 C CA . ASN A 1 87 ? 2.644 -5.038 -2.032 1.00 98.38 87 ASN A CA 1
ATOM 615 C C . ASN A 1 87 ? 3.057 -3.589 -2.276 1.00 98.38 87 ASN A C 1
ATOM 617 O O . ASN A 1 87 ? 3.253 -3.203 -3.426 1.00 98.38 87 ASN A O 1
ATOM 621 N N . SER A 1 88 ? 3.265 -2.832 -1.202 1.00 98.25 88 SER A N 1
ATOM 622 C CA . SER A 1 88 ? 3.920 -1.528 -1.269 1.00 98.25 88 SER A CA 1
ATOM 623 C C . SER A 1 88 ? 5.032 -1.439 -0.232 1.00 98.25 88 SER A C 1
ATOM 625 O O . SER A 1 88 ? 4.916 -1.962 0.877 1.00 98.25 88 SER A O 1
ATOM 627 N N . GLY A 1 89 ? 6.110 -0.746 -0.601 1.00 96.94 89 GLY A N 1
ATOM 628 C CA . GLY A 1 89 ? 7.083 -0.202 0.347 1.00 96.94 89 GLY A CA 1
ATOM 629 C C . GLY A 1 89 ? 6.655 1.182 0.838 1.00 96.94 89 GLY A C 1
ATOM 630 O O . GLY A 1 89 ? 5.464 1.465 0.941 1.00 96.94 89 GLY A O 1
ATOM 631 N N . GLY A 1 90 ? 7.628 2.061 1.074 1.00 96.00 90 GLY A N 1
ATOM 632 C CA . GLY A 1 90 ? 7.418 3.389 1.652 1.00 96.00 90 GLY A CA 1
ATOM 633 C C . GLY A 1 90 ? 7.577 3.365 3.167 1.00 96.00 90 GLY A C 1
ATOM 634 O O . GLY A 1 90 ? 8.323 2.538 3.698 1.00 96.00 90 GLY A O 1
ATOM 635 N N . ARG A 1 91 ? 6.901 4.291 3.855 1.00 96.12 91 ARG A N 1
ATOM 636 C CA . ARG A 1 91 ? 6.892 4.348 5.324 1.00 96.12 91 ARG A CA 1
ATOM 637 C C . ARG A 1 91 ? 5.534 4.027 5.940 1.00 96.12 91 ARG A C 1
ATOM 639 O O . ARG A 1 91 ? 5.501 3.701 7.121 1.00 96.12 91 ARG A O 1
ATOM 646 N N . TRP A 1 92 ? 4.447 4.057 5.163 1.00 98.31 92 TRP A N 1
ATOM 647 C CA . TRP A 1 92 ? 3.089 3.872 5.682 1.00 98.31 92 TRP A CA 1
ATOM 648 C C . TRP A 1 92 ? 2.930 2.620 6.546 1.00 98.31 92 TRP A C 1
ATOM 650 O O . TRP A 1 92 ? 2.417 2.710 7.654 1.00 98.31 92 TRP A O 1
ATOM 660 N N . GLY A 1 93 ? 3.451 1.470 6.098 1.00 97.75 93 GLY A N 1
ATOM 661 C CA . GLY A 1 93 ? 3.372 0.227 6.872 1.00 97.75 93 GLY A CA 1
ATOM 662 C C . GLY A 1 93 ? 4.067 0.331 8.233 1.00 97.75 93 GLY A C 1
ATOM 663 O O . GLY A 1 93 ? 3.519 -0.103 9.239 1.00 97.75 93 GLY A O 1
ATOM 664 N N . LYS A 1 94 ? 5.235 0.985 8.294 1.00 97.50 94 LYS A N 1
ATOM 665 C CA . LYS A 1 94 ? 5.913 1.280 9.564 1.00 97.50 94 LYS A CA 1
ATOM 666 C C . LYS A 1 94 ? 5.079 2.216 10.438 1.00 97.50 94 LYS A C 1
ATOM 668 O O . LYS A 1 94 ? 5.029 2.015 11.643 1.00 97.50 94 LYS A O 1
ATOM 673 N N . VAL A 1 95 ? 4.454 3.244 9.862 1.00 98.19 95 VAL A N 1
ATOM 674 C CA . VAL A 1 95 ? 3.673 4.219 10.639 1.00 98.19 95 VAL A CA 1
ATOM 675 C C . VAL A 1 95 ? 2.381 3.595 11.175 1.00 98.19 95 VAL A C 1
ATOM 677 O O . VAL A 1 95 ? 2.069 3.827 12.335 1.00 98.19 95 VAL A O 1
ATOM 680 N N . LEU A 1 96 ? 1.697 2.734 10.408 1.00 98.38 96 LEU A N 1
ATOM 681 C CA . LEU A 1 96 ? 0.578 1.930 10.919 1.00 98.38 96 LEU A CA 1
ATOM 682 C C . LEU A 1 96 ? 1.038 1.011 12.060 1.00 98.38 96 LEU A C 1
ATOM 684 O O . LEU A 1 96 ? 0.402 0.972 13.104 1.00 98.38 96 LEU A O 1
ATOM 688 N N . LYS A 1 97 ? 2.174 0.319 11.912 1.00 97.56 97 LYS A N 1
ATOM 689 C CA . LYS A 1 97 ? 2.728 -0.490 13.010 1.00 97.56 97 LYS A CA 1
ATOM 690 C C . LYS A 1 97 ? 2.953 0.356 14.268 1.00 97.56 97 LYS A C 1
ATOM 692 O O . LYS A 1 97 ? 2.659 -0.084 15.374 1.00 97.56 97 LYS A O 1
ATOM 697 N N . SER A 1 98 ? 3.435 1.587 14.090 1.00 97.31 98 SER A N 1
ATOM 698 C CA . SER A 1 98 ? 3.651 2.551 15.170 1.00 97.31 98 SER A CA 1
ATOM 699 C C . SER A 1 98 ? 2.364 3.121 15.788 1.00 97.31 98 SER A C 1
ATOM 701 O O . SER A 1 98 ? 2.470 3.817 16.789 1.00 97.31 98 SER A O 1
ATOM 703 N N . THR A 1 99 ? 1.165 2.840 15.264 1.00 97.38 99 THR A N 1
ATOM 704 C CA . THR A 1 99 ? -0.101 3.102 15.985 1.00 97.38 99 THR A CA 1
ATOM 705 C C . THR A 1 99 ? -0.532 1.920 16.860 1.00 97.38 99 THR A C 1
ATOM 707 O O . THR A 1 99 ? -1.501 2.024 17.611 1.00 97.38 99 THR A O 1
ATOM 710 N N . GLY A 1 100 ? 0.196 0.798 16.795 1.00 95.50 100 GLY A N 1
ATOM 711 C CA . GLY A 1 100 ? -0.067 -0.415 17.567 1.00 95.50 100 GLY A CA 1
ATOM 712 C C . GLY A 1 100 ? -0.919 -1.462 16.847 1.00 95.50 100 GLY A C 1
ATOM 713 O O . GLY A 1 100 ? -1.305 -2.440 17.487 1.00 95.50 100 GLY A O 1
ATOM 714 N N . TYR A 1 101 ? -1.207 -1.285 15.552 1.00 97.44 101 TYR A N 1
ATOM 715 C CA . TYR A 1 101 ? -1.953 -2.256 14.746 1.00 97.44 101 TYR A CA 1
ATOM 716 C C . TYR A 1 101 ? -1.064 -2.981 13.732 1.00 97.44 101 TYR A C 1
ATOM 718 O O . TYR A 1 101 ? -0.161 -2.411 13.120 1.00 97.44 101 TYR A O 1
ATOM 726 N N . ASP A 1 102 ? -1.378 -4.252 13.514 1.00 97.75 102 ASP A N 1
ATOM 727 C CA . ASP A 1 102 ? -0.704 -5.143 12.570 1.00 97.75 102 ASP A CA 1
ATOM 728 C C . ASP A 1 102 ? -1.488 -5.323 11.272 1.00 97.75 102 ASP A C 1
ATOM 730 O O . ASP A 1 102 ? -0.914 -5.661 10.233 1.00 97.75 102 ASP A O 1
ATOM 734 N N . ALA A 1 103 ? -2.802 -5.116 11.333 1.00 98.44 103 ALA A N 1
ATOM 735 C CA . ALA A 1 103 ? -3.686 -5.223 10.191 1.00 98.44 103 ALA A CA 1
ATOM 736 C C . ALA A 1 103 ? -4.876 -4.264 10.297 1.00 98.44 103 ALA A C 1
ATOM 738 O O . ALA A 1 103 ? -5.322 -3.908 11.388 1.00 98.44 103 ALA A O 1
ATOM 739 N N . LEU A 1 104 ? -5.394 -3.884 9.135 1.00 98.81 104 LEU A N 1
ATOM 740 C CA . LEU A 1 104 ? -6.594 -3.084 8.945 1.00 98.81 104 LEU A CA 1
ATOM 741 C C . LEU A 1 104 ? -7.536 -3.836 8.002 1.00 98.81 104 LEU A C 1
ATOM 743 O O . LEU A 1 104 ? -7.140 -4.183 6.892 1.00 98.81 104 LEU A O 1
ATOM 747 N N . VAL A 1 105 ? -8.771 -4.065 8.434 1.00 98.88 105 VAL A N 1
ATOM 748 C CA . VAL A 1 105 ? -9.849 -4.692 7.665 1.00 98.88 105 VAL A CA 1
ATOM 749 C C . VAL A 1 105 ? -10.915 -3.635 7.402 1.00 98.88 105 VAL A C 1
ATOM 751 O O . VAL A 1 105 ? -11.428 -3.026 8.336 1.00 98.88 105 VAL A O 1
ATOM 754 N N . ILE A 1 106 ? -11.236 -3.406 6.132 1.00 98.88 106 ILE A N 1
ATOM 755 C CA . ILE A 1 106 ? -12.183 -2.378 5.694 1.00 98.88 106 ILE A CA 1
ATOM 756 C C . ILE A 1 106 ? -13.357 -3.065 5.001 1.00 98.88 106 ILE A C 1
ATOM 758 O O . ILE A 1 106 ? -13.177 -3.721 3.968 1.00 98.88 106 ILE A O 1
ATOM 762 N N . LYS A 1 107 ? -14.548 -2.889 5.572 1.00 98.75 107 LYS A N 1
ATOM 763 C CA . LYS A 1 107 ? -15.820 -3.480 5.141 1.00 98.75 107 LYS A CA 1
ATOM 764 C C . LYS A 1 107 ? -16.815 -2.388 4.747 1.00 98.75 107 LYS A C 1
ATOM 766 O O . LYS A 1 107 ? -16.584 -1.205 5.009 1.00 98.75 107 LYS A O 1
ATOM 771 N N . GLY A 1 108 ? -17.911 -2.787 4.109 1.00 98.69 108 GLY A N 1
ATOM 772 C CA . GLY A 1 108 ? -19.004 -1.884 3.761 1.00 98.69 108 GLY A CA 1
ATOM 773 C C . GLY A 1 108 ? -18.609 -0.818 2.737 1.00 98.69 108 GLY A C 1
ATOM 774 O O . GLY A 1 108 ? -17.552 -0.895 2.102 1.00 98.69 108 GLY A O 1
ATOM 775 N N . ALA A 1 109 ? -19.474 0.173 2.556 1.00 98.75 109 ALA A N 1
ATOM 776 C CA . ALA A 1 109 ? -19.255 1.324 1.689 1.00 98.75 109 ALA A CA 1
ATOM 777 C C . ALA A 1 109 ? -19.936 2.554 2.295 1.00 98.75 109 ALA A C 1
ATOM 779 O O . ALA A 1 109 ? -21.065 2.465 2.768 1.00 98.75 109 ALA A O 1
ATOM 780 N N . SER A 1 110 ? -19.272 3.709 2.257 1.00 98.75 110 SER A N 1
ATOM 781 C CA . SER A 1 110 ? -19.882 4.947 2.746 1.00 98.75 110 SER A CA 1
ATOM 782 C C . SER A 1 110 ? -20.885 5.507 1.728 1.00 98.75 110 SER A C 1
ATOM 784 O O . SER A 1 110 ? -20.757 5.354 0.509 1.00 98.75 110 SER A O 1
ATOM 786 N N . ASP A 1 111 ? -21.888 6.210 2.236 1.00 98.31 111 ASP A N 1
ATOM 787 C CA . ASP A 1 111 ? -22.839 7.041 1.497 1.00 98.31 111 ASP A CA 1
ATOM 788 C C . ASP A 1 111 ? -22.181 8.244 0.792 1.00 98.31 111 ASP A C 1
ATOM 790 O O . ASP A 1 111 ? -22.649 8.670 -0.268 1.00 98.31 111 ASP A O 1
ATOM 794 N N . LYS A 1 112 ? -21.041 8.732 1.289 1.00 98.56 112 LYS A N 1
ATOM 795 C CA . LYS A 1 112 ? -20.279 9.854 0.718 1.00 98.56 112 LYS A CA 1
ATOM 796 C C . LYS A 1 112 ? -18.763 9.611 0.752 1.00 98.56 112 LYS A C 1
ATOM 798 O O . LYS A 1 112 ? -18.312 8.691 1.425 1.00 98.56 112 LYS A O 1
ATOM 803 N N . PRO A 1 113 ? -17.950 10.402 0.029 1.00 98.88 113 PRO A N 1
ATOM 804 C CA . PRO A 1 113 ? -16.497 10.339 0.149 1.00 98.88 113 PRO A CA 1
ATOM 805 C C . PRO A 1 113 ? -16.017 10.535 1.589 1.00 98.88 113 PRO A C 1
ATOM 807 O O . PRO A 1 113 ? -16.299 11.559 2.215 1.00 98.88 113 PRO A O 1
ATOM 810 N N . VAL A 1 114 ? -15.243 9.577 2.095 1.00 98.94 114 VAL A N 1
ATOM 811 C CA . VAL A 1 114 ? -14.632 9.626 3.429 1.00 98.94 114 VAL A CA 1
ATOM 812 C C . VAL A 1 114 ? -13.147 9.291 3.388 1.00 98.94 114 VAL A C 1
ATOM 814 O O . VAL A 1 114 ? -12.651 8.686 2.438 1.00 98.94 114 VAL A O 1
ATOM 817 N N . TYR A 1 115 ? -12.423 9.670 4.435 1.00 98.94 115 TYR A N 1
ATOM 818 C CA . TYR A 1 115 ? -11.088 9.163 4.722 1.00 98.94 115 TYR A CA 1
ATOM 819 C C . TYR A 1 115 ? -11.003 8.673 6.167 1.00 98.94 115 TYR A C 1
ATOM 821 O O . TYR A 1 115 ? -11.708 9.156 7.055 1.00 98.94 115 TYR A O 1
ATOM 829 N N . LEU A 1 116 ? -10.125 7.705 6.403 1.00 98.88 116 LEU A N 1
ATOM 830 C CA . LEU A 1 116 ? -9.835 7.181 7.732 1.00 98.88 116 LEU A CA 1
ATOM 831 C C . LEU A 1 116 ? -8.612 7.893 8.304 1.00 98.88 116 LEU A C 1
ATOM 833 O O . LEU A 1 116 ? -7.619 8.072 7.603 1.00 98.88 116 LEU A O 1
ATOM 837 N N . SER A 1 117 ? -8.664 8.274 9.575 1.00 98.69 117 SER A N 1
ATOM 838 C CA . SER A 1 117 ? -7.512 8.756 10.337 1.00 98.69 117 SER A CA 1
ATOM 839 C C . SER A 1 117 ? -7.308 7.839 11.535 1.00 98.69 117 SER A C 1
ATOM 841 O O . SER A 1 117 ? -8.231 7.653 12.327 1.00 98.69 117 SER A O 1
ATOM 843 N N . ILE A 1 118 ? -6.123 7.233 11.612 1.00 98.69 118 ILE A N 1
ATOM 844 C CA . ILE A 1 118 ? -5.728 6.282 12.649 1.00 98.69 118 ILE A CA 1
ATOM 845 C C . ILE A 1 118 ? -4.493 6.832 13.364 1.00 98.69 118 ILE A C 1
ATOM 847 O O . ILE A 1 118 ? -3.441 7.018 12.748 1.00 98.69 118 ILE A O 1
ATOM 851 N N . SER A 1 119 ? -4.599 7.059 14.664 1.00 97.00 119 SER A N 1
ATOM 852 C CA . SER A 1 119 ? -3.516 7.554 15.506 1.00 97.00 119 SER A CA 1
ATOM 853 C C . SER A 1 119 ? -3.414 6.802 16.827 1.00 97.00 119 SER A C 1
ATOM 855 O O . SER A 1 119 ? -4.207 5.911 17.127 1.00 97.00 119 SER A O 1
ATOM 857 N N . GLU A 1 120 ? -2.405 7.146 17.623 1.00 91.38 120 GLU A N 1
ATOM 858 C CA . GLU A 1 120 ? -2.314 6.717 19.018 1.00 91.38 120 GLU A CA 1
ATOM 859 C C . GLU A 1 120 ? -3.412 7.388 19.867 1.00 91.38 120 GLU A C 1
ATOM 861 O O . GLU A 1 120 ? -3.877 8.485 19.557 1.00 91.38 120 GLU A O 1
ATOM 866 N N . GLY A 1 121 ? -3.847 6.711 20.929 1.00 90.38 121 GLY A N 1
ATOM 867 C CA . GLY A 1 121 ? -4.964 7.129 21.781 1.00 90.38 121 GLY A CA 1
ATOM 868 C C . GLY A 1 121 ? -5.312 6.039 22.794 1.00 90.38 121 GLY A C 1
ATOM 869 O O . GLY A 1 121 ? -4.977 4.867 22.582 1.00 90.38 121 GLY A O 1
ATOM 870 N N . LYS A 1 122 ? -5.962 6.398 23.905 1.00 88.94 122 LYS A N 1
ATOM 871 C CA . LYS A 1 122 ? -6.316 5.446 24.973 1.00 88.94 122 LYS A CA 1
ATOM 872 C C . LYS A 1 122 ? -7.579 4.676 24.621 1.00 88.94 122 LYS A C 1
ATOM 874 O O . LYS A 1 122 ? -7.641 3.463 24.824 1.00 88.94 122 LYS A O 1
ATOM 879 N N . THR A 1 123 ? -8.551 5.357 24.030 1.00 93.88 123 THR A N 1
ATOM 880 C CA . THR A 1 123 ? -9.815 4.758 23.593 1.00 93.88 123 THR A CA 1
ATOM 881 C C . THR A 1 123 ? -9.830 4.535 22.082 1.00 93.88 123 THR A C 1
ATOM 883 O O . THR A 1 123 ? -9.057 5.132 21.334 1.00 93.88 123 THR A O 1
ATOM 886 N N . LEU A 1 124 ? -10.709 3.651 21.609 1.00 93.38 124 LEU A N 1
ATOM 887 C CA . LEU A 1 124 ? -10.842 3.377 20.177 1.00 93.38 124 LEU A CA 1
ATOM 888 C C . LEU A 1 124 ? -11.352 4.601 19.399 1.00 93.38 124 LEU A C 1
ATOM 890 O O . LEU A 1 124 ? -10.901 4.855 18.285 1.00 93.38 124 LEU A O 1
ATOM 894 N N . THR A 1 125 ? -12.230 5.394 20.015 1.00 91.62 125 THR A N 1
ATOM 895 C CA . THR A 1 125 ? -12.788 6.629 19.445 1.00 91.62 125 THR A CA 1
ATOM 896 C C . THR A 1 125 ? -11.765 7.761 19.350 1.00 91.62 125 THR A C 1
ATOM 898 O O . THR A 1 125 ? -11.863 8.592 18.452 1.00 91.62 125 THR A O 1
ATOM 901 N N . GLU A 1 126 ? -10.755 7.786 20.225 1.00 92.69 126 GLU A N 1
ATOM 902 C CA . GLU A 1 126 ? -9.593 8.676 20.088 1.00 92.69 126 GLU A CA 1
ATOM 903 C C . GLU A 1 126 ? -8.636 8.202 18.989 1.00 92.69 126 GLU A C 1
ATOM 905 O O . GLU A 1 126 ? -8.067 9.018 18.266 1.00 92.69 126 GLU A O 1
ATOM 910 N N . ARG A 1 127 ? -8.446 6.880 18.866 1.00 96.19 127 ARG A N 1
ATOM 911 C CA . ARG A 1 127 ? -7.506 6.288 17.905 1.00 96.19 127 ARG A CA 1
ATOM 912 C C . ARG A 1 127 ? -7.992 6.348 16.466 1.00 96.19 127 ARG A C 1
ATOM 914 O O . ARG A 1 127 ? -7.159 6.358 15.569 1.00 96.19 127 ARG A O 1
ATOM 921 N N . VAL A 1 128 ? -9.299 6.299 16.218 1.00 98.06 128 VAL A N 1
ATOM 922 C CA . VAL A 1 128 ? -9.839 6.080 14.871 1.00 98.06 128 VAL A CA 1
ATOM 923 C C . VAL A 1 128 ? -10.986 7.035 14.590 1.00 98.06 128 VAL A C 1
ATOM 925 O O . VAL A 1 128 ? -11.961 7.092 15.331 1.00 98.06 128 VAL A O 1
ATOM 928 N N . SER A 1 129 ? -10.899 7.754 13.471 1.00 97.88 129 SER A N 1
ATOM 929 C CA . SER A 1 129 ? -11.979 8.622 12.999 1.00 97.88 129 SER A CA 1
ATOM 930 C C . SER A 1 129 ? -12.257 8.438 11.508 1.00 97.88 129 SER A C 1
ATOM 932 O O . SER A 1 129 ? -11.339 8.372 10.690 1.00 97.88 129 SER A O 1
ATOM 934 N N . ILE A 1 130 ? -13.547 8.381 11.161 1.00 98.69 130 ILE A N 1
ATOM 935 C CA . ILE A 1 130 ? -14.050 8.368 9.781 1.00 98.69 130 ILE A CA 1
ATOM 936 C C . ILE A 1 130 ? -14.482 9.793 9.432 1.00 98.69 130 ILE A C 1
ATOM 938 O O . ILE A 1 130 ? -15.507 10.278 9.922 1.00 98.69 130 ILE A O 1
ATOM 942 N N . ARG A 1 131 ? -13.694 10.477 8.605 1.00 98.69 131 ARG A N 1
ATOM 943 C CA . ARG A 1 131 ? -13.827 11.910 8.317 1.00 98.69 131 ARG A CA 1
ATOM 944 C C . ARG A 1 131 ? -14.316 12.150 6.894 1.00 98.69 131 ARG A C 1
ATOM 946 O O . ARG A 1 131 ? -14.117 11.317 6.018 1.00 98.69 131 ARG A O 1
ATOM 953 N N . ASP A 1 132 ? -14.957 13.292 6.676 1.00 98.69 132 ASP A N 1
ATOM 954 C CA . ASP A 1 132 ? -15.403 13.717 5.349 1.00 98.69 132 ASP A CA 1
ATOM 955 C C . ASP A 1 132 ? -14.208 13.919 4.401 1.00 98.69 132 ASP A C 1
ATOM 957 O O . ASP A 1 132 ? -13.188 14.486 4.798 1.00 98.69 132 ASP A O 1
ATOM 961 N N . ALA A 1 133 ? -14.329 13.440 3.162 1.00 98.75 133 ALA A N 1
ATOM 962 C CA . ALA A 1 133 ? -13.326 13.609 2.113 1.00 98.75 133 ALA A CA 1
ATOM 963 C C . ALA A 1 133 ? -13.897 14.262 0.846 1.00 98.75 133 ALA A C 1
ATOM 965 O O . ALA A 1 133 ? -13.293 14.140 -0.221 1.00 98.75 133 ALA A O 1
ATOM 966 N N . GLY A 1 134 ? -15.042 14.947 0.932 1.00 98.69 134 GLY A N 1
ATOM 967 C CA . GLY A 1 134 ? -15.701 15.547 -0.229 1.00 98.69 134 GLY A CA 1
ATOM 968 C C . GLY A 1 134 ? -14.795 16.529 -0.974 1.00 98.69 134 GLY A C 1
ATOM 969 O O . GLY A 1 134 ? -14.703 16.477 -2.194 1.00 98.69 134 GLY A O 1
ATOM 970 N N . SER A 1 135 ? -14.035 17.350 -0.245 1.00 98.50 135 SER A N 1
ATOM 971 C CA . SER A 1 135 ? -13.081 18.311 -0.825 1.00 98.50 135 SER A CA 1
ATOM 972 C C . SER A 1 135 ? -11.826 17.673 -1.440 1.00 98.50 135 SER A C 1
ATOM 974 O O . SER A 1 135 ? -11.095 18.339 -2.181 1.00 98.50 135 SER A O 1
ATOM 976 N N . LEU A 1 136 ? -11.556 16.402 -1.119 1.00 98.81 136 LEU A N 1
ATOM 977 C CA . LEU A 1 136 ? -10.429 15.622 -1.633 1.00 98.81 136 LEU A CA 1
ATOM 978 C C . LEU A 1 136 ? -10.822 14.762 -2.838 1.00 98.81 136 LEU A C 1
ATOM 980 O O . LEU A 1 136 ? -9.952 14.386 -3.623 1.00 98.81 136 LEU A O 1
ATOM 984 N N . TRP A 1 137 ? -12.105 14.433 -2.981 1.00 98.81 137 TRP A N 1
ATOM 985 C CA . TRP A 1 137 ? -12.609 13.655 -4.108 1.00 98.81 137 TRP A CA 1
ATOM 986 C C . TRP A 1 137 ? -12.351 14.399 -5.426 1.00 98.81 137 TRP A C 1
ATOM 988 O O . TRP A 1 137 ? -12.553 15.608 -5.516 1.00 98.81 137 TRP A O 1
ATOM 998 N N . GLY A 1 138 ? -11.838 13.702 -6.434 1.00 98.69 138 GLY A N 1
ATOM 999 C CA . GLY A 1 138 ? -11.393 14.270 -7.708 1.00 98.69 138 GLY A CA 1
ATOM 1000 C C . GLY A 1 138 ? -9.933 14.734 -7.722 1.00 98.69 138 GLY A C 1
ATOM 1001 O O . GLY A 1 138 ? -9.369 14.929 -8.798 1.00 98.69 138 GLY A O 1
ATOM 1002 N N . ARG A 1 139 ? -9.276 14.882 -6.562 1.00 98.75 139 ARG A N 1
ATOM 1003 C CA . ARG A 1 139 ? -7.852 15.258 -6.507 1.00 98.75 139 ARG A CA 1
ATOM 1004 C C . ARG A 1 139 ? -6.948 14.070 -6.818 1.00 98.75 139 ARG A C 1
ATOM 1006 O O . ARG A 1 139 ? -7.248 12.930 -6.451 1.00 98.75 139 ARG A O 1
ATOM 1013 N N . ASP A 1 140 ? -5.795 14.338 -7.426 1.00 98.50 140 ASP A N 1
ATOM 1014 C CA . ASP A 1 140 ? -4.762 13.320 -7.607 1.00 98.50 140 ASP A CA 1
ATOM 1015 C C . ASP A 1 140 ? -4.137 12.869 -6.270 1.00 98.50 140 ASP A C 1
ATOM 1017 O O . ASP A 1 140 ? -4.428 13.399 -5.189 1.00 98.50 140 ASP A O 1
ATOM 1021 N N . ALA A 1 141 ? -3.291 11.839 -6.339 1.00 97.94 141 ALA A N 1
ATOM 1022 C CA . ALA A 1 141 ? -2.656 11.267 -5.160 1.00 97.94 141 ALA A CA 1
ATOM 1023 C C . ALA A 1 141 ? -1.722 12.257 -4.446 1.00 97.94 141 ALA A C 1
ATOM 1025 O O . ALA A 1 141 ? -1.727 12.304 -3.220 1.00 97.94 141 ALA A O 1
ATOM 1026 N N . HIS A 1 142 ? -0.969 13.075 -5.185 1.00 98.44 142 HIS A N 1
ATOM 1027 C CA . HIS A 1 142 ? -0.019 14.024 -4.607 1.00 98.44 142 HIS A CA 1
ATOM 1028 C C . HIS A 1 142 ? -0.757 15.137 -3.858 1.00 98.44 142 HIS A C 1
ATOM 1030 O O . HIS A 1 142 ? -0.512 15.336 -2.671 1.00 98.44 142 HIS A O 1
ATOM 1036 N N . ALA A 1 143 ? -1.724 15.786 -4.509 1.00 98.62 143 ALA A N 1
ATOM 1037 C CA . ALA A 1 143 ? -2.534 16.845 -3.916 1.00 98.62 1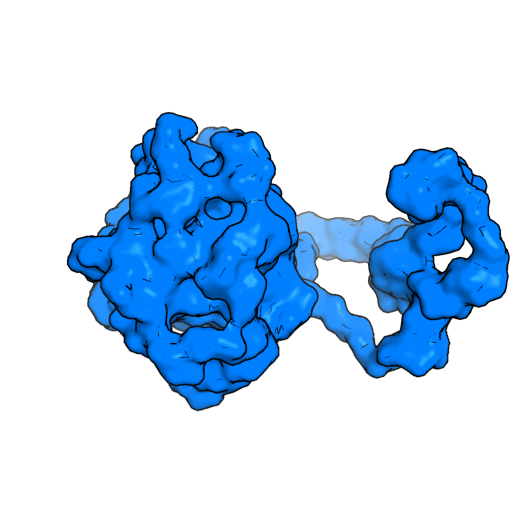43 ALA A CA 1
ATOM 1038 C C . ALA A 1 143 ? -3.350 16.345 -2.711 1.00 98.62 143 ALA A C 1
ATOM 1040 O O . ALA A 1 143 ? -3.520 17.070 -1.727 1.00 98.62 143 ALA A O 1
ATOM 1041 N N . THR A 1 144 ? -3.839 15.099 -2.758 1.00 98.81 144 THR A N 1
ATOM 1042 C CA . THR A 1 144 ? -4.520 14.486 -1.608 1.00 98.81 144 THR A CA 1
ATOM 1043 C C . THR A 1 144 ? -3.552 14.258 -0.448 1.00 98.81 144 THR A C 1
ATOM 1045 O O . THR A 1 144 ? -3.866 14.616 0.688 1.00 98.81 144 THR A O 1
ATOM 1048 N N . THR A 1 145 ? -2.370 13.693 -0.714 1.00 98.75 145 THR A N 1
ATOM 1049 C CA . THR A 1 145 ? -1.336 13.496 0.307 1.00 98.75 145 THR A CA 1
ATOM 1050 C C . THR A 1 145 ? -0.913 14.822 0.930 1.00 98.75 145 THR A C 1
ATOM 1052 O O . THR A 1 145 ? -0.903 14.918 2.153 1.00 98.75 145 THR A O 1
ATOM 1055 N N . ASP A 1 146 ? -0.632 15.851 0.132 1.00 98.62 146 ASP A N 1
ATOM 1056 C CA . ASP A 1 146 ? -0.207 17.165 0.628 1.00 98.62 146 ASP A CA 1
ATOM 1057 C C . ASP A 1 146 ? -1.272 17.797 1.536 1.00 98.62 146 ASP A C 1
ATOM 1059 O O . ASP A 1 146 ? -0.962 18.248 2.639 1.00 98.62 146 ASP A O 1
ATOM 1063 N N . SER A 1 147 ? -2.545 17.744 1.127 1.00 98.62 147 SER A N 1
ATOM 1064 C CA . SER A 1 147 ? -3.661 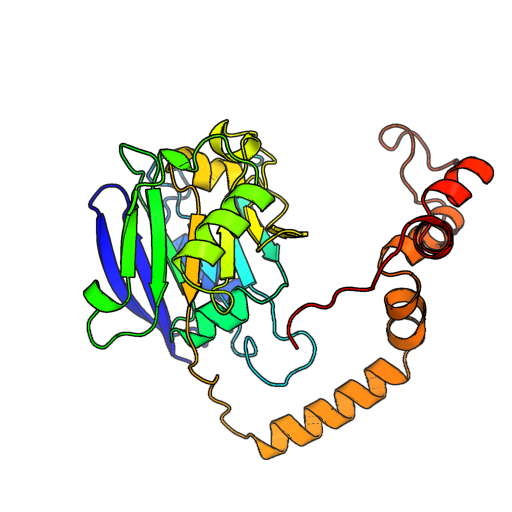18.266 1.924 1.00 98.62 147 SER A CA 1
ATOM 1065 C C . SER A 1 147 ? -3.875 17.508 3.238 1.00 98.62 147 SER A C 1
ATOM 1067 O O . SER A 1 147 ? -4.311 18.093 4.230 1.00 98.62 147 SER A O 1
ATOM 1069 N N . LEU A 1 148 ? -3.622 16.198 3.263 1.00 98.75 148 LEU A N 1
ATOM 1070 C CA . LEU A 1 148 ? -3.766 15.404 4.483 1.00 98.75 148 LEU A CA 1
ATOM 1071 C C . LEU A 1 148 ? -2.555 15.568 5.406 1.00 98.75 148 LEU A C 1
ATOM 1073 O O . LEU A 1 148 ? -2.735 15.595 6.619 1.00 98.75 148 LEU A O 1
ATOM 1077 N N . LEU A 1 149 ? -1.345 15.747 4.871 1.00 98.50 149 LEU A N 1
ATOM 1078 C CA . LEU A 1 149 ? -0.157 16.036 5.679 1.00 98.50 149 LEU A CA 1
ATOM 1079 C C . LEU A 1 149 ? -0.203 17.436 6.297 1.00 98.50 149 LEU A C 1
ATOM 1081 O O . LEU A 1 149 ? 0.161 17.577 7.461 1.00 98.50 149 LEU A O 1
ATOM 1085 N N . SER A 1 150 ? -0.730 18.444 5.596 1.00 98.25 150 SER A N 1
ATOM 1086 C CA . SER A 1 150 ? -0.940 19.773 6.194 1.00 98.25 150 SER A CA 1
ATOM 1087 C C . SER A 1 150 ? -1.930 19.745 7.366 1.00 98.25 150 SER A C 1
ATOM 1089 O O . SER A 1 150 ? -1.818 20.547 8.288 1.00 98.25 150 SER A O 1
ATOM 1091 N N . THR A 1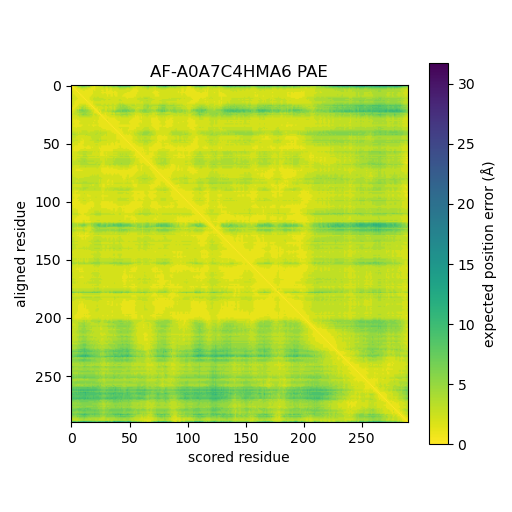 151 ? -2.870 18.793 7.360 1.00 97.81 151 THR A N 1
ATOM 1092 C CA . THR A 1 151 ? -3.873 18.619 8.423 1.00 97.81 151 THR A CA 1
ATOM 1093 C C . THR A 1 151 ? -3.368 17.745 9.577 1.00 97.81 151 THR A C 1
ATOM 1095 O O . THR A 1 151 ? -3.638 18.037 10.738 1.00 97.81 151 THR A O 1
ATOM 1098 N N . HIS A 1 152 ? -2.669 16.645 9.274 1.00 97.62 152 HIS A N 1
ATOM 1099 C CA . HIS A 1 152 ? -2.291 15.606 10.251 1.00 97.62 152 HIS A CA 1
ATOM 1100 C C . HIS A 1 152 ? -0.810 15.647 10.664 1.00 97.62 152 HIS A C 1
ATOM 1102 O O . HIS A 1 152 ? -0.387 14.878 11.530 1.00 97.62 152 HIS A O 1
ATOM 1108 N N . GLY A 1 153 ? -0.033 16.550 10.065 1.00 97.25 153 GLY A N 1
ATOM 1109 C CA . GLY A 1 153 ? 1.390 16.763 10.306 1.00 97.25 153 GLY A CA 1
ATOM 1110 C C . GLY A 1 153 ? 2.307 15.869 9.466 1.00 97.25 153 GLY A C 1
ATOM 1111 O O . GLY A 1 153 ? 1.976 14.739 9.107 1.00 97.25 153 GLY A O 1
ATOM 1112 N N . ASP A 1 154 ? 3.534 16.341 9.233 1.00 95.56 154 ASP A N 1
ATOM 1113 C CA . ASP A 1 154 ? 4.531 15.701 8.356 1.00 95.56 154 ASP A CA 1
ATOM 1114 C C . ASP A 1 154 ? 5.049 14.339 8.835 1.00 95.56 154 ASP A C 1
ATOM 1116 O O . ASP A 1 154 ? 5.803 13.664 8.126 1.00 95.56 154 ASP A O 1
ATOM 1120 N N . LYS A 1 155 ? 4.681 13.910 10.045 1.00 96.12 155 LYS A N 1
ATOM 1121 C CA . LYS A 1 155 ? 4.981 12.568 10.567 1.00 96.12 155 LYS A CA 1
ATOM 1122 C C . LYS A 1 155 ? 3.920 11.534 10.179 1.00 96.12 155 LYS A C 1
ATOM 1124 O O . LYS A 1 155 ? 4.234 10.344 10.173 1.00 96.12 155 LYS A O 1
ATOM 1129 N N . ALA A 1 156 ? 2.715 11.970 9.806 1.00 98.38 156 ALA A N 1
ATOM 1130 C CA . ALA A 1 156 ? 1.659 11.091 9.323 1.00 98.38 156 ALA A CA 1
ATOM 1131 C C . ALA A 1 156 ? 2.007 10.501 7.949 1.00 98.38 156 ALA A C 1
ATOM 1133 O O . ALA A 1 156 ? 2.801 11.057 7.201 1.00 98.38 156 ALA A O 1
ATOM 1134 N N . SER A 1 157 ? 1.427 9.370 7.576 1.00 98.56 157 SER A N 1
ATOM 1135 C CA . SER A 1 157 ? 1.595 8.783 6.241 1.00 98.56 157 SER A CA 1
ATOM 1136 C C . SER A 1 157 ? 0.235 8.462 5.649 1.00 98.56 157 SER A C 1
ATOM 1138 O O . SER A 1 157 ? -0.709 8.164 6.381 1.00 98.56 157 SER A O 1
ATOM 1140 N N . VAL A 1 158 ? 0.122 8.539 4.325 1.00 98.88 158 VAL A N 1
ATOM 1141 C CA . VAL A 1 158 ? -1.168 8.513 3.631 1.00 98.88 158 VAL A CA 1
ATOM 1142 C C . VAL A 1 158 ? -1.198 7.371 2.624 1.00 98.88 158 VAL A C 1
ATOM 1144 O O . VAL A 1 158 ? -0.320 7.272 1.775 1.00 98.88 158 VAL A O 1
ATOM 1147 N N . LEU A 1 159 ? -2.231 6.533 2.669 1.00 98.88 159 LEU A N 1
ATOM 1148 C CA . LEU A 1 159 ? -2.681 5.807 1.481 1.00 98.88 159 LEU A CA 1
ATOM 1149 C C . LEU A 1 159 ? -3.818 6.581 0.843 1.00 98.88 159 LEU A C 1
ATOM 1151 O O . LEU A 1 159 ? -4.695 7.051 1.558 1.00 98.88 159 LEU A O 1
ATOM 1155 N N . THR A 1 160 ? -3.833 6.696 -0.478 1.00 98.88 160 THR A N 1
ATOM 1156 C CA . THR A 1 160 ? -4.892 7.407 -1.196 1.00 98.88 160 THR A CA 1
ATOM 1157 C C . THR A 1 160 ? -5.150 6.793 -2.560 1.00 98.88 160 THR A C 1
ATOM 1159 O O . THR A 1 160 ? -4.255 6.235 -3.194 1.00 98.88 160 THR A O 1
ATOM 1162 N N . ILE A 1 161 ? -6.377 6.938 -3.041 1.00 98.94 161 ILE A N 1
ATOM 1163 C CA . ILE A 1 161 ? -6.709 6.733 -4.452 1.00 98.94 161 ILE A CA 1
ATOM 1164 C C . ILE A 1 161 ? -6.710 8.074 -5.192 1.00 98.94 161 ILE A C 1
ATOM 1166 O O . ILE A 1 161 ? -6.926 9.128 -4.592 1.00 98.94 161 ILE A O 1
ATOM 1170 N N . GLY A 1 162 ? -6.455 8.037 -6.498 1.00 98.75 162 GLY A N 1
ATOM 1171 C CA . GLY A 1 162 ? -6.698 9.163 -7.407 1.00 98.75 162 GLY A CA 1
ATOM 1172 C C . GLY A 1 162 ? -8.000 8.982 -8.201 1.00 98.75 162 GLY A C 1
ATOM 1173 O O . GLY A 1 162 ? -8.718 8.003 -7.967 1.00 98.75 162 GLY A O 1
ATOM 1174 N N . PRO A 1 163 ? -8.259 9.842 -9.205 1.00 98.88 163 PRO A N 1
ATOM 1175 C CA . PRO A 1 163 ? -9.471 9.785 -10.030 1.00 98.88 163 PRO A CA 1
ATOM 1176 C C . PRO A 1 163 ? -9.732 8.420 -10.681 1.00 98.88 163 PRO A C 1
ATOM 1178 O O . PRO A 1 163 ? -10.876 8.007 -10.836 1.00 98.88 163 PRO A O 1
ATOM 1181 N N . ALA A 1 164 ? -8.682 7.663 -11.020 1.00 98.88 164 ALA A N 1
ATOM 1182 C CA . ALA A 1 164 ? -8.834 6.308 -11.553 1.00 98.88 164 ALA A CA 1
ATOM 1183 C C . ALA A 1 164 ? -9.512 5.347 -10.556 1.00 98.88 164 ALA A C 1
ATOM 1185 O O . ALA A 1 164 ? -10.332 4.526 -10.958 1.00 98.88 164 ALA A O 1
ATOM 1186 N N . GLY A 1 165 ? -9.185 5.446 -9.262 1.00 98.88 165 GLY A N 1
ATOM 1187 C CA . GLY A 1 165 ? -9.823 4.634 -8.225 1.00 98.88 165 GLY A CA 1
ATOM 1188 C C . GLY A 1 165 ? -11.261 5.073 -7.975 1.00 98.88 165 GLY A C 1
ATOM 1189 O O . GLY A 1 165 ? -12.155 4.235 -7.935 1.00 98.88 165 GLY A O 1
ATOM 1190 N N . GLU A 1 166 ? -11.491 6.385 -7.901 1.00 98.88 166 GLU A N 1
ATOM 1191 C CA . GLU A 1 166 ? -12.821 6.988 -7.731 1.00 98.88 166 GLU A CA 1
ATOM 1192 C C . GLU A 1 166 ? -13.789 6.572 -8.850 1.00 98.88 166 GLU A C 1
ATOM 1194 O O . GLU A 1 166 ? -14.929 6.201 -8.576 1.00 98.88 166 GLU A O 1
ATOM 1199 N N . ASN A 1 167 ? -13.296 6.531 -10.093 1.00 98.88 167 ASN A N 1
ATOM 1200 C CA . ASN A 1 167 ? -14.021 6.067 -11.280 1.00 98.88 167 ASN A CA 1
ATOM 1201 C C . ASN A 1 167 ? -13.965 4.542 -11.489 1.00 98.88 167 ASN A C 1
ATOM 1203 O O . ASN A 1 167 ? -14.392 4.047 -12.529 1.00 98.88 167 ASN A O 1
ATOM 1207 N N . ARG A 1 168 ? -13.438 3.786 -10.517 1.00 98.69 168 ARG A N 1
ATOM 1208 C CA . ARG A 1 168 ? -13.409 2.312 -10.503 1.00 98.69 168 ARG A CA 1
ATOM 1209 C C . ARG A 1 168 ? -12.719 1.674 -11.715 1.00 98.69 168 ARG A C 1
ATOM 1211 O O . ARG A 1 168 ? -13.085 0.579 -12.137 1.00 98.69 168 ARG A O 1
ATOM 1218 N N . VAL A 1 169 ? -11.681 2.313 -12.256 1.00 98.88 169 VAL A N 1
ATOM 1219 C CA . VAL A 1 169 ? -10.839 1.716 -13.305 1.00 98.88 169 VAL A CA 1
ATOM 1220 C C . VAL A 1 169 ? -10.239 0.415 -12.773 1.00 98.88 169 VAL A C 1
ATOM 1222 O O . VAL A 1 169 ? -9.533 0.434 -11.769 1.00 98.88 169 VAL A O 1
ATOM 1225 N N . LEU A 1 170 ? -10.475 -0.717 -13.443 1.00 98.69 170 LEU A N 1
ATOM 1226 C CA . LEU A 1 170 ? -10.177 -2.054 -12.897 1.00 98.69 170 LEU A CA 1
ATOM 1227 C C . LEU A 1 170 ? -8.699 -2.291 -12.543 1.00 98.69 170 LEU A C 1
ATOM 1229 O O . LEU A 1 170 ? -8.390 -3.181 -11.762 1.00 98.69 170 LEU A O 1
ATOM 1233 N N . PHE A 1 171 ? -7.773 -1.494 -13.074 1.00 98.50 171 PHE A N 1
ATOM 1234 C CA . PHE A 1 171 ? -6.344 -1.537 -12.745 1.00 98.50 171 PHE A CA 1
ATOM 1235 C C . PHE A 1 171 ? -5.865 -0.332 -11.915 1.00 98.50 171 PHE A C 1
ATOM 1237 O O . PHE A 1 171 ? -4.663 -0.098 -11.808 1.00 98.50 171 PHE A O 1
ATOM 1244 N N . ALA A 1 172 ? -6.778 0.428 -11.306 1.00 98.81 172 ALA A N 1
ATOM 1245 C CA . ALA A 1 172 ? -6.431 1.529 -10.417 1.00 98.81 172 ALA A CA 1
ATOM 1246 C C . ALA A 1 172 ? -5.658 1.032 -9.187 1.00 98.81 172 ALA A C 1
ATOM 1248 O O . ALA A 1 172 ? -6.026 0.041 -8.545 1.00 98.81 172 ALA A O 1
ATOM 1249 N N . SER A 1 173 ? -4.598 1.754 -8.840 1.00 98.75 173 SER A N 1
ATOM 1250 C CA . SER A 1 173 ? -3.745 1.499 -7.682 1.00 98.75 173 SER A CA 1
ATOM 1251 C C . SER A 1 173 ? -4.220 2.252 -6.437 1.00 98.75 173 SER A C 1
ATOM 1253 O O . SER A 1 173 ? -4.977 3.221 -6.516 1.00 98.75 173 SER A O 1
ATOM 1255 N N . ILE A 1 174 ? -3.721 1.826 -5.276 1.00 98.88 174 ILE A N 1
ATOM 1256 C CA . ILE A 1 174 ? -3.664 2.681 -4.084 1.00 98.88 174 ILE A CA 1
ATOM 1257 C C . ILE A 1 174 ? -2.254 3.257 -4.026 1.00 98.88 174 ILE A C 1
ATOM 1259 O O . ILE A 1 174 ? -1.277 2.501 -4.009 1.00 98.88 174 ILE A O 1
ATOM 1263 N N . MET A 1 175 ? -2.146 4.577 -3.986 1.00 98.75 175 MET A N 1
ATOM 1264 C CA . MET A 1 175 ? -0.880 5.280 -3.829 1.00 98.75 175 MET A CA 1
ATOM 1265 C C . MET A 1 175 ? -0.535 5.399 -2.349 1.00 98.75 175 MET A C 1
ATOM 1267 O O . MET A 1 175 ? -1.407 5.585 -1.506 1.00 98.75 175 MET A O 1
ATOM 1271 N N . ASN A 1 176 ? 0.742 5.238 -2.040 1.00 97.62 176 ASN A N 1
ATOM 1272 C CA . ASN A 1 176 ? 1.319 5.311 -0.711 1.00 97.62 176 ASN A CA 1
ATOM 1273 C C . ASN A 1 176 ? 2.279 6.495 -0.678 1.00 97.62 176 ASN A C 1
ATOM 1275 O O . ASN A 1 176 ? 3.278 6.532 -1.409 1.00 97.62 176 ASN A O 1
ATOM 1279 N N . ASP A 1 177 ? 1.906 7.471 0.139 1.00 96.81 177 ASP A N 1
ATOM 1280 C CA . ASP A 1 177 ? 2.341 8.850 0.049 1.00 96.81 177 ASP A CA 1
ATOM 1281 C C . ASP A 1 177 ? 2.255 9.307 -1.426 1.00 96.81 177 ASP A C 1
ATOM 1283 O O . ASP A 1 177 ? 1.191 9.220 -2.035 1.00 96.81 177 ASP A O 1
ATOM 1287 N N . ARG A 1 178 ? 3.363 9.739 -2.040 1.00 94.25 178 ARG A N 1
ATOM 1288 C CA . ARG A 1 178 ? 3.350 10.283 -3.412 1.00 94.25 178 ARG A CA 1
ATOM 1289 C C . ARG A 1 178 ? 3.653 9.241 -4.496 1.00 94.25 178 ARG A C 1
ATOM 1291 O O . ARG A 1 178 ? 3.025 9.237 -5.544 1.00 94.25 178 ARG A O 1
ATOM 1298 N N . ASN A 1 179 ? 4.612 8.342 -4.266 1.00 93.50 179 ASN A N 1
ATOM 1299 C CA . ASN A 1 179 ? 5.261 7.590 -5.354 1.00 93.50 179 ASN A CA 1
ATOM 1300 C C . ASN A 1 179 ? 5.422 6.080 -5.113 1.00 93.50 179 ASN A C 1
ATOM 1302 O O . ASN A 1 179 ? 6.062 5.393 -5.912 1.00 93.50 179 ASN A O 1
ATOM 1306 N N . ARG A 1 180 ? 4.875 5.536 -4.022 1.00 97.88 180 ARG A N 1
ATOM 1307 C CA . ARG A 1 180 ? 4.796 4.084 -3.802 1.00 97.88 180 ARG A CA 1
ATOM 1308 C C . ARG A 1 180 ? 3.378 3.613 -4.102 1.00 97.88 180 ARG A C 1
ATOM 1310 O O . ARG A 1 180 ? 2.448 4.407 -4.047 1.00 97.88 180 ARG A O 1
ATOM 1317 N N . ALA A 1 181 ? 3.202 2.343 -4.454 1.00 98.38 181 ALA A N 1
ATOM 1318 C CA . ALA A 1 181 ? 1.904 1.857 -4.903 1.00 98.38 181 ALA A CA 1
ATOM 1319 C C . ALA A 1 181 ? 1.626 0.428 -4.452 1.00 98.38 181 ALA A C 1
ATOM 1321 O O . ALA A 1 181 ? 2.465 -0.461 -4.596 1.00 98.38 181 ALA A O 1
ATOM 1322 N N . TYR A 1 182 ? 0.391 0.200 -4.024 1.00 98.62 182 TYR A N 1
ATOM 1323 C CA . TYR A 1 182 ? -0.267 -1.093 -4.139 1.00 98.62 182 TYR A CA 1
ATOM 1324 C C . TYR A 1 182 ? -0.860 -1.168 -5.550 1.00 98.62 182 TYR A C 1
ATOM 1326 O O . TYR A 1 182 ? -1.941 -0.642 -5.813 1.00 98.62 182 TYR A O 1
ATOM 1334 N N . GLY A 1 183 ? -0.082 -1.716 -6.486 1.00 97.44 183 GLY A N 1
ATOM 1335 C CA . GLY A 1 183 ? -0.228 -1.358 -7.901 1.00 97.44 183 GLY A CA 1
ATOM 1336 C C . GLY A 1 183 ? -1.169 -2.200 -8.766 1.00 97.44 183 GLY A C 1
ATOM 1337 O O . GLY A 1 183 ? -1.603 -1.711 -9.800 1.00 97.44 183 GLY A O 1
ATOM 1338 N N . ARG A 1 184 ? -1.454 -3.464 -8.424 1.00 98.44 184 ARG A N 1
ATOM 1339 C CA . ARG A 1 184 ? -2.086 -4.416 -9.364 1.00 98.44 184 ARG A CA 1
ATOM 1340 C C . ARG A 1 184 ? -3.291 -5.129 -8.761 1.00 98.44 184 ARG A C 1
ATOM 1342 O O . ARG A 1 184 ? -3.377 -5.280 -7.548 1.00 98.44 184 ARG A O 1
ATOM 1349 N N . GLY A 1 185 ? -4.190 -5.586 -9.634 1.00 98.25 185 GLY A N 1
ATOM 1350 C CA . GLY A 1 185 ? -5.433 -6.275 -9.268 1.00 98.25 185 GLY A CA 1
ATOM 1351 C C . GLY A 1 185 ? -6.621 -5.346 -9.003 1.00 98.25 185 GLY A C 1
ATOM 1352 O O . GLY A 1 185 ? -7.683 -5.827 -8.648 1.00 98.25 185 GLY A O 1
ATOM 1353 N N . GLY A 1 186 ? -6.462 -4.030 -9.165 1.00 98.69 186 GLY A N 1
ATOM 1354 C CA . GLY A 1 186 ? -7.535 -3.056 -8.937 1.00 98.69 186 GLY A CA 1
ATOM 1355 C C . GLY A 1 186 ? -7.828 -2.676 -7.481 1.00 98.69 186 GLY A C 1
ATOM 1356 O O . GLY A 1 186 ? -8.995 -2.437 -7.169 1.00 98.69 186 GLY A O 1
ATOM 1357 N N . PRO A 1 187 ? -6.839 -2.588 -6.565 1.00 98.75 187 PRO A N 1
ATOM 1358 C CA . PRO A 1 187 ? -7.122 -2.219 -5.178 1.00 98.75 187 PRO A CA 1
ATOM 1359 C C . PRO A 1 187 ? -7.666 -0.786 -5.054 1.00 98.75 187 PRO A C 1
ATOM 1361 O O . PRO A 1 187 ? -8.456 -0.501 -4.157 1.00 98.75 187 PRO A O 1
ATOM 1364 N N . GLY A 1 188 ? -7.281 0.115 -5.965 1.00 98.81 188 GLY A N 1
ATOM 1365 C CA . GLY A 1 188 ? -7.799 1.481 -6.009 1.00 98.81 188 GLY A CA 1
ATOM 1366 C C . GLY A 1 188 ? -9.270 1.539 -6.417 1.00 98.81 188 GLY A C 1
ATOM 1367 O O . GLY A 1 188 ? -10.024 2.322 -5.847 1.00 98.81 188 GLY A O 1
ATOM 1368 N N . ALA A 1 189 ? -9.700 0.674 -7.341 1.00 98.88 189 ALA A N 1
ATOM 1369 C CA . ALA A 1 189 ? -11.110 0.555 -7.709 1.00 98.88 189 ALA A CA 1
ATOM 1370 C C . ALA A 1 189 ? -11.948 0.004 -6.553 1.00 98.88 189 ALA A C 1
ATOM 1372 O O . ALA A 1 189 ? -13.026 0.525 -6.280 1.00 98.88 189 ALA A O 1
ATOM 1373 N N . ALA A 1 190 ? -11.422 -0.996 -5.835 1.00 98.69 190 ALA A N 1
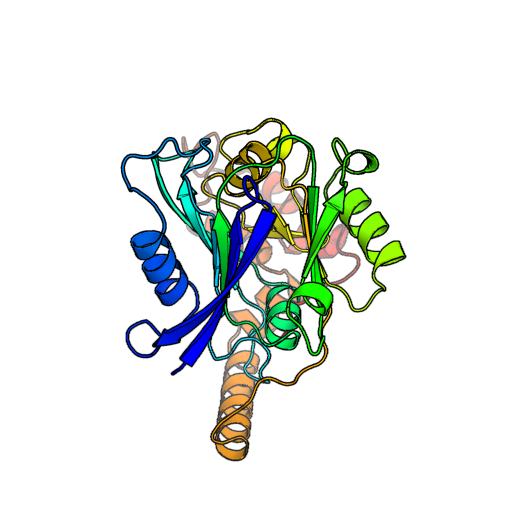ATOM 1374 C CA . ALA A 1 190 ? -12.076 -1.549 -4.654 1.00 98.69 190 ALA A CA 1
ATOM 1375 C C . ALA A 1 190 ? -12.273 -0.486 -3.554 1.00 98.69 190 ALA A C 1
ATOM 1377 O O . ALA A 1 190 ? -13.356 -0.397 -2.983 1.00 98.69 190 ALA A O 1
ATOM 1378 N N . LEU A 1 191 ? -11.275 0.369 -3.285 1.00 98.69 191 LEU A N 1
ATOM 1379 C CA . LEU A 1 191 ? -11.444 1.479 -2.334 1.00 98.69 191 LEU A CA 1
ATOM 1380 C C . LEU A 1 191 ? -12.402 2.565 -2.838 1.00 98.69 191 LEU A C 1
ATOM 1382 O O . LEU A 1 191 ? -13.233 3.055 -2.071 1.00 98.69 191 LEU A O 1
ATOM 1386 N N . GLY A 1 192 ? -12.325 2.924 -4.121 1.00 98.88 192 GLY A N 1
ATOM 1387 C CA . GLY A 1 192 ? -13.208 3.933 -4.705 1.00 98.88 192 GLY A CA 1
ATOM 1388 C C . GLY A 1 192 ? -14.673 3.507 -4.723 1.00 98.88 192 GLY A C 1
ATOM 1389 O O . GLY A 1 192 ? -15.549 4.318 -4.428 1.00 98.88 192 GLY A O 1
ATOM 1390 N N . ALA A 1 193 ? -14.956 2.222 -4.955 1.00 98.81 193 ALA A N 1
ATOM 1391 C CA . ALA A 1 193 ? -16.305 1.669 -4.849 1.00 98.81 193 ALA A CA 1
ATOM 1392 C C . ALA A 1 193 ? -16.907 1.826 -3.443 1.00 98.81 193 ALA A C 1
ATOM 1394 O O . ALA A 1 193 ? -18.105 2.066 -3.311 1.00 98.81 193 ALA A O 1
ATOM 1395 N N . LYS A 1 194 ? -16.059 1.803 -2.408 1.00 98.81 194 LYS A N 1
ATOM 1396 C CA . LYS A 1 194 ? -16.436 2.037 -1.007 1.00 98.81 194 LYS A CA 1
ATOM 1397 C C . LYS A 1 194 ? -16.526 3.516 -0.615 1.00 98.81 194 LYS A C 1
ATOM 1399 O O . LYS A 1 194 ? -16.820 3.817 0.541 1.00 98.81 194 LYS A O 1
ATOM 1404 N N . LYS A 1 195 ? -16.246 4.428 -1.555 1.00 98.88 195 LYS A N 1
ATOM 1405 C CA . LYS A 1 195 ? -16.070 5.875 -1.337 1.00 98.88 195 LYS A CA 1
ATOM 1406 C C . LYS A 1 195 ? -14.996 6.208 -0.295 1.00 98.88 195 LYS A C 1
ATOM 1408 O O . LYS A 1 195 ? -15.042 7.256 0.347 1.00 98.88 195 LYS A O 1
ATOM 1413 N N . LEU A 1 196 ? -13.996 5.336 -0.151 1.00 98.94 196 LEU A N 1
ATOM 1414 C CA . LEU A 1 196 ? -12.857 5.571 0.726 1.00 98.94 196 LEU A CA 1
ATOM 1415 C C . LEU A 1 196 ? -11.724 6.243 -0.056 1.00 98.94 196 LEU A C 1
ATOM 1417 O O . LEU A 1 196 ? -10.996 5.594 -0.805 1.00 98.94 196 LEU A O 1
ATOM 1421 N N . LYS A 1 197 ? -11.560 7.551 0.143 1.00 98.94 197 LYS A N 1
ATOM 1422 C CA . LYS A 1 197 ? -10.538 8.358 -0.530 1.00 98.94 197 LYS A CA 1
ATOM 1423 C C . LYS A 1 197 ? -9.130 8.051 -0.026 1.00 98.94 197 LYS A C 1
ATOM 1425 O O . LYS A 1 197 ? -8.205 7.934 -0.830 1.00 98.94 197 LYS A O 1
ATOM 1430 N N . ALA A 1 198 ? -8.960 7.950 1.292 1.00 98.94 198 ALA A N 1
ATOM 1431 C CA . ALA A 1 198 ? -7.641 7.826 1.900 1.00 98.94 198 ALA A CA 1
ATOM 1432 C C . ALA A 1 198 ? -7.649 7.154 3.282 1.00 98.94 198 ALA A C 1
ATOM 1434 O O . ALA A 1 198 ? -8.663 7.129 3.977 1.00 98.94 198 ALA A O 1
ATOM 1435 N N . VAL A 1 199 ? -6.482 6.654 3.694 1.00 98.94 199 VAL A N 1
ATOM 1436 C CA . VAL A 1 199 ? -6.190 6.170 5.049 1.00 98.94 199 VAL A CA 1
ATOM 1437 C C . VAL A 1 199 ? -4.921 6.853 5.551 1.00 98.94 199 VAL A C 1
ATOM 1439 O O . VAL A 1 199 ? -3.816 6.582 5.072 1.00 98.94 199 VAL A O 1
ATOM 1442 N N . VAL A 1 200 ? -5.084 7.742 6.523 1.00 98.88 200 VAL A N 1
ATOM 1443 C CA . VAL A 1 200 ? -4.009 8.476 7.189 1.00 98.88 200 VAL A CA 1
ATOM 1444 C C . VAL A 1 200 ? -3.645 7.761 8.478 1.00 98.88 200 VAL A C 1
ATOM 1446 O O . VAL A 1 200 ? -4.518 7.457 9.287 1.00 98.88 200 VAL A O 1
ATOM 1449 N N . VAL A 1 201 ? -2.356 7.514 8.680 1.00 98.75 201 VAL A N 1
ATOM 1450 C CA . VAL A 1 201 ? -1.828 6.908 9.906 1.00 98.75 201 VAL A CA 1
ATOM 1451 C C . VAL A 1 201 ? -0.813 7.838 10.556 1.00 98.75 201 VAL A C 1
ATOM 1453 O O . VAL A 1 201 ? 0.008 8.431 9.857 1.00 98.75 201 VAL A O 1
ATOM 1456 N N . ASN A 1 202 ? -0.843 7.959 11.880 1.00 98.12 202 ASN A N 1
ATOM 1457 C CA . ASN A 1 202 ? 0.139 8.730 12.641 1.00 98.12 202 ASN A CA 1
ATOM 1458 C C . ASN A 1 202 ? 0.402 8.080 14.004 1.00 98.12 202 ASN A C 1
ATOM 1460 O O . ASN A 1 202 ? -0.437 8.139 14.898 1.00 98.12 202 ASN A O 1
ATOM 1464 N N . GLY A 1 203 ? 1.567 7.459 14.164 1.00 96.12 203 GLY A N 1
ATOM 1465 C CA . GLY A 1 203 ? 1.955 6.829 15.420 1.00 96.12 203 GLY A CA 1
ATOM 1466 C C . GLY A 1 203 ? 3.462 6.807 15.617 1.00 96.12 203 GLY A C 1
ATOM 1467 O O . GLY A 1 203 ? 4.236 6.909 14.654 1.00 96.12 203 GLY A O 1
ATOM 1468 N N . ASN A 1 204 ? 3.879 6.658 16.871 1.00 95.69 204 ASN A N 1
ATOM 1469 C CA . ASN A 1 204 ? 5.273 6.729 17.286 1.00 95.69 204 ASN A CA 1
ATOM 1470 C C . ASN A 1 204 ? 5.760 5.499 18.076 1.00 95.69 204 ASN A C 1
ATOM 1472 O O . ASN A 1 204 ? 6.950 5.423 18.397 1.00 95.69 204 ASN A O 1
ATOM 1476 N N . ALA A 1 205 ? 4.898 4.515 18.348 1.00 94.56 205 ALA A N 1
ATOM 1477 C CA . ALA A 1 205 ? 5.290 3.285 19.024 1.00 94.56 205 ALA A CA 1
ATOM 1478 C C . ALA A 1 205 ? 6.415 2.543 18.278 1.00 94.56 205 ALA A C 1
ATOM 1480 O O . ALA A 1 205 ? 6.474 2.495 17.038 1.00 94.56 205 ALA A O 1
ATOM 1481 N N . LYS A 1 206 ? 7.329 1.952 19.053 1.00 94.19 206 LYS A N 1
ATOM 1482 C CA . LYS A 1 206 ? 8.411 1.107 18.539 1.00 94.19 206 LYS A CA 1
ATOM 1483 C C . LYS A 1 206 ? 7.906 -0.320 18.362 1.00 94.19 206 LYS A C 1
ATOM 1485 O O . LYS A 1 206 ? 7.141 -0.814 19.182 1.00 94.19 206 LYS A O 1
ATOM 1490 N N . THR A 1 207 ? 8.364 -0.989 17.310 1.00 94.25 207 THR A N 1
ATOM 1491 C CA . THR A 1 207 ? 8.097 -2.417 17.129 1.00 94.25 207 THR A CA 1
ATOM 1492 C C . THR A 1 207 ? 8.918 -3.219 18.131 1.00 94.25 207 THR A C 1
ATOM 1494 O O . THR A 1 207 ? 10.140 -3.078 18.181 1.00 94.25 207 THR A O 1
ATOM 1497 N N . GLU A 1 208 ? 8.245 -4.049 18.921 1.00 92.94 208 GLU A N 1
ATOM 1498 C CA . GLU A 1 208 ? 8.894 -4.927 19.892 1.00 92.94 208 GLU A CA 1
ATOM 1499 C C . GLU A 1 208 ? 9.679 -6.040 19.190 1.00 92.94 208 GLU A C 1
ATOM 1501 O O . GLU A 1 208 ? 9.245 -6.604 18.183 1.00 92.94 208 GLU A O 1
ATOM 1506 N N . VAL A 1 209 ? 10.856 -6.351 19.732 1.00 94.94 209 VAL A N 1
ATOM 1507 C CA . VAL A 1 209 ? 11.756 -7.392 19.234 1.00 94.94 209 VAL A CA 1
ATOM 1508 C C . VAL A 1 209 ? 12.111 -8.286 20.412 1.00 94.94 209 VAL A C 1
ATOM 1510 O O . VAL A 1 209 ? 12.633 -7.798 21.409 1.00 94.94 209 VAL A O 1
ATOM 1513 N N . ALA A 1 210 ? 11.835 -9.586 20.288 1.00 95.56 210 ALA A N 1
ATOM 1514 C CA . ALA A 1 210 ? 12.038 -10.547 21.373 1.00 95.56 210 ALA A CA 1
ATOM 1515 C C . ALA A 1 210 ? 13.514 -10.684 21.793 1.00 95.56 210 ALA A C 1
ATOM 1517 O O . ALA A 1 210 ? 13.803 -10.835 22.973 1.00 95.56 210 ALA A O 1
ATOM 1518 N N . ASP A 1 211 ? 14.436 -10.611 20.830 1.00 97.25 211 ASP A N 1
ATOM 1519 C CA . ASP A 1 211 ? 15.881 -10.693 21.056 1.00 97.25 211 ASP A CA 1
ATOM 1520 C C . ASP A 1 211 ? 16.592 -9.613 20.224 1.00 97.25 211 ASP A C 1
ATOM 1522 O O . ASP A 1 211 ? 16.890 -9.786 19.036 1.00 97.25 211 ASP A O 1
ATOM 1526 N N . ALA A 1 212 ? 16.774 -8.442 20.837 1.00 96.44 212 ALA A N 1
ATOM 1527 C CA . ALA A 1 212 ? 17.327 -7.266 20.172 1.00 96.44 212 ALA A CA 1
ATOM 1528 C C . ALA A 1 212 ? 18.814 -7.428 19.815 1.00 96.44 212 ALA A C 1
ATOM 1530 O O . ALA A 1 212 ? 19.231 -6.981 18.743 1.00 96.44 212 ALA A O 1
ATOM 1531 N N . GLU A 1 213 ? 19.596 -8.100 20.665 1.00 97.62 213 GLU A N 1
ATOM 1532 C CA . GLU A 1 213 ? 21.024 -8.338 20.425 1.00 97.62 213 GLU A CA 1
ATOM 1533 C C . GLU A 1 213 ? 21.226 -9.317 19.269 1.00 97.62 213 GLU A C 1
ATOM 1535 O O . GLU A 1 213 ? 22.001 -9.047 18.346 1.00 97.62 213 GLU A O 1
ATOM 1540 N N . ARG A 1 214 ? 20.451 -10.408 19.228 1.00 97.81 214 ARG A N 1
ATOM 1541 C CA . ARG A 1 214 ? 20.493 -11.328 18.090 1.00 97.81 214 ARG A CA 1
ATOM 1542 C C . ARG A 1 214 ? 20.042 -10.659 16.800 1.00 97.81 214 ARG A C 1
ATOM 1544 O O . ARG A 1 214 ? 20.672 -10.872 15.763 1.00 97.81 214 ARG A O 1
ATOM 1551 N N . LEU A 1 215 ? 18.988 -9.836 16.839 1.00 97.44 215 LEU A N 1
ATOM 1552 C CA . LEU A 1 215 ? 18.567 -9.083 15.656 1.00 97.44 215 LEU A CA 1
ATOM 1553 C C . LEU A 1 215 ? 19.699 -8.177 15.161 1.00 97.44 215 LEU A C 1
ATOM 1555 O O . LEU A 1 215 ? 19.978 -8.167 13.965 1.00 97.44 215 LEU A O 1
ATOM 1559 N N . LYS A 1 216 ? 20.375 -7.454 16.058 1.00 97.31 216 LYS A N 1
ATOM 1560 C CA . LYS A 1 216 ? 21.499 -6.580 15.702 1.00 97.31 216 LYS A CA 1
ATOM 1561 C C . LYS A 1 216 ? 22.606 -7.347 14.970 1.00 97.31 216 LYS A C 1
ATOM 1563 O O . LYS A 1 216 ? 22.993 -6.926 13.880 1.00 97.31 216 LYS A O 1
ATOM 1568 N N . LEU A 1 217 ? 23.041 -8.491 15.504 1.00 97.81 217 LEU A N 1
ATOM 1569 C CA . LEU A 1 217 ? 24.068 -9.335 14.876 1.00 97.81 217 LEU A CA 1
ATOM 1570 C C . LEU A 1 217 ? 23.652 -9.807 13.473 1.00 97.81 217 LEU A C 1
ATOM 1572 O O . LEU A 1 217 ? 24.418 -9.693 12.514 1.00 97.81 217 LEU A O 1
ATOM 1576 N N . VAL A 1 218 ? 22.411 -10.280 13.320 1.00 97.56 218 VAL A N 1
ATOM 1577 C CA . VAL A 1 218 ? 21.883 -10.733 12.021 1.00 97.56 218 VAL A CA 1
ATOM 1578 C C . VAL A 1 218 ? 21.775 -9.573 11.027 1.00 97.56 218 VAL A C 1
ATOM 1580 O O . VAL A 1 218 ? 22.072 -9.735 9.841 1.00 97.56 218 VAL A O 1
ATOM 1583 N N . VAL A 1 219 ? 21.384 -8.381 11.484 1.00 97.25 219 VAL A N 1
ATOM 1584 C CA . VAL A 1 219 ? 21.311 -7.177 10.645 1.00 97.25 219 VAL A CA 1
ATOM 1585 C C . VAL A 1 219 ? 22.696 -6.766 10.149 1.00 97.25 219 VAL A C 1
ATOM 1587 O O . VAL A 1 219 ? 22.836 -6.414 8.976 1.00 97.25 219 VAL A O 1
ATOM 1590 N N . GLU A 1 220 ? 23.723 -6.828 10.996 1.00 96.75 220 GLU A N 1
ATOM 1591 C CA . GLU A 1 220 ? 25.106 -6.534 10.607 1.00 96.75 220 GLU A CA 1
ATOM 1592 C C . GLU A 1 220 ? 25.608 -7.508 9.533 1.00 96.75 220 GLU A C 1
ATOM 1594 O O . GLU A 1 220 ? 26.089 -7.068 8.482 1.00 96.75 220 GLU A O 1
ATOM 1599 N N . GLN A 1 221 ? 25.391 -8.812 9.729 1.00 96.62 221 GLN A N 1
ATOM 1600 C CA . GLN A 1 221 ? 25.718 -9.846 8.739 1.00 96.62 221 GLN A CA 1
ATOM 1601 C C . GLN A 1 221 ? 24.968 -9.628 7.418 1.00 96.62 221 GLN A C 1
ATOM 1603 O O . GLN A 1 221 ? 25.566 -9.627 6.340 1.00 96.62 221 GLN A O 1
ATOM 1608 N N . THR A 1 222 ? 23.663 -9.359 7.487 1.00 95.81 222 THR A N 1
ATOM 1609 C CA . THR A 1 222 ? 22.828 -9.129 6.299 1.00 95.81 222 THR A CA 1
ATOM 1610 C C . THR A 1 222 ? 23.309 -7.908 5.517 1.00 95.81 222 THR A C 1
ATOM 1612 O O . THR A 1 222 ? 23.440 -7.952 4.293 1.00 95.81 222 THR A O 1
ATOM 1615 N N . ARG A 1 223 ? 23.641 -6.811 6.209 1.00 94.56 223 ARG A N 1
ATOM 1616 C CA . ARG A 1 223 ? 24.183 -5.599 5.579 1.00 94.56 223 ARG A CA 1
ATOM 1617 C C . ARG A 1 223 ? 25.533 -5.848 4.920 1.00 94.56 223 ARG A C 1
ATOM 1619 O O . ARG A 1 223 ? 25.789 -5.258 3.871 1.00 94.56 223 ARG A O 1
ATOM 1626 N N . HIS A 1 224 ? 26.380 -6.693 5.505 1.00 95.25 224 HIS A N 1
ATOM 1627 C CA . HIS A 1 224 ? 27.647 -7.078 4.888 1.00 95.25 224 HIS A CA 1
ATOM 1628 C C . HIS A 1 224 ? 27.407 -7.772 3.540 1.00 95.25 224 HIS A C 1
ATOM 1630 O O . HIS A 1 224 ? 27.932 -7.321 2.521 1.00 95.25 224 HIS A O 1
ATOM 1636 N N . VAL A 1 225 ? 26.521 -8.774 3.502 1.00 94.88 225 VAL A N 1
ATOM 1637 C CA . VAL A 1 225 ? 26.155 -9.487 2.264 1.00 94.88 225 VAL A CA 1
ATOM 1638 C C . VAL A 1 225 ? 25.551 -8.537 1.224 1.00 94.88 225 VAL A C 1
ATOM 1640 O O . VAL A 1 225 ? 25.983 -8.522 0.072 1.00 94.88 225 VAL A O 1
ATOM 1643 N N . MET A 1 226 ? 24.613 -7.672 1.625 1.00 93.50 226 MET A N 1
ATOM 1644 C CA . MET A 1 226 ? 24.000 -6.687 0.720 1.00 93.50 226 MET A CA 1
ATOM 1645 C C . MET A 1 226 ? 25.017 -5.693 0.140 1.00 93.50 226 MET A C 1
ATOM 1647 O O . MET A 1 226 ? 24.866 -5.249 -0.998 1.00 93.50 226 MET A O 1
ATOM 1651 N N . LYS A 1 227 ? 26.054 -5.322 0.896 1.00 92.88 227 LYS A N 1
ATOM 1652 C CA . LYS A 1 227 ? 27.126 -4.435 0.414 1.00 92.88 227 LYS A CA 1
ATOM 1653 C C . LYS A 1 227 ? 28.159 -5.159 -0.449 1.00 92.88 227 LYS A C 1
ATOM 1655 O O . LYS A 1 227 ? 28.877 -4.491 -1.191 1.00 92.88 227 LYS A O 1
ATOM 1660 N N . ALA A 1 228 ? 28.251 -6.483 -0.352 1.00 93.94 228 ALA A N 1
ATOM 1661 C CA . ALA A 1 228 ? 29.152 -7.297 -1.159 1.00 93.94 228 ALA A CA 1
ATOM 1662 C C . ALA A 1 228 ? 28.540 -7.668 -2.520 1.00 93.94 228 ALA A C 1
ATOM 1664 O O . ALA A 1 228 ? 29.246 -7.656 -3.527 1.00 93.94 228 ALA A O 1
ATOM 1665 N N . ALA A 1 229 ? 27.232 -7.941 -2.573 1.00 94.00 229 ALA A N 1
ATOM 1666 C CA . ALA A 1 229 ? 26.560 -8.373 -3.795 1.00 94.00 229 ALA A CA 1
ATOM 1667 C C . ALA A 1 229 ? 26.511 -7.254 -4.869 1.00 94.00 229 ALA A C 1
ATOM 1669 O O . ALA A 1 229 ? 26.007 -6.160 -4.587 1.00 94.00 229 ALA A O 1
ATOM 1670 N N . PRO A 1 230 ? 26.973 -7.500 -6.116 1.00 90.88 230 PRO A N 1
ATOM 1671 C CA . PRO A 1 230 ? 27.037 -6.479 -7.169 1.00 90.88 230 PRO A CA 1
ATOM 1672 C C . PRO A 1 230 ? 25.699 -5.791 -7.462 1.00 90.88 230 PRO A C 1
ATOM 1674 O O . PRO A 1 230 ? 25.653 -4.570 -7.622 1.00 90.88 230 PRO A O 1
ATOM 1677 N N . THR A 1 231 ? 24.602 -6.552 -7.470 1.00 92.00 231 THR A N 1
ATOM 1678 C CA . THR A 1 231 ? 23.253 -6.046 -7.758 1.00 92.00 231 THR A CA 1
ATOM 1679 C C . THR A 1 231 ? 22.815 -4.975 -6.761 1.00 92.00 231 THR A C 1
ATOM 1681 O O . THR A 1 231 ? 22.366 -3.903 -7.160 1.00 92.00 231 THR A O 1
ATOM 1684 N N . THR A 1 232 ? 22.963 -5.228 -5.460 1.00 90.56 232 THR A N 1
ATOM 1685 C CA . THR A 1 232 ? 22.551 -4.297 -4.398 1.00 90.56 232 THR A CA 1
ATOM 1686 C C . THR A 1 232 ? 23.587 -3.207 -4.137 1.00 90.56 232 THR A C 1
ATOM 1688 O O . THR A 1 232 ? 23.213 -2.095 -3.771 1.00 90.56 232 THR A O 1
ATOM 1691 N N . LYS A 1 233 ? 24.879 -3.487 -4.356 1.00 89.19 233 LYS A N 1
ATOM 1692 C CA . LYS A 1 233 ? 25.971 -2.517 -4.181 1.00 89.19 233 LYS A CA 1
ATOM 1693 C C . LYS A 1 233 ? 26.008 -1.457 -5.285 1.00 89.19 233 LYS A C 1
ATOM 1695 O O . LYS A 1 233 ? 26.285 -0.295 -4.991 1.00 89.19 233 LYS A O 1
ATOM 1700 N N . ARG A 1 234 ? 25.785 -1.853 -6.541 1.00 88.69 234 ARG A N 1
ATOM 1701 C CA . ARG A 1 234 ? 25.952 -0.990 -7.722 1.00 88.69 234 ARG A CA 1
ATOM 1702 C C . ARG A 1 234 ? 24.637 -0.752 -8.443 1.00 88.69 234 ARG A C 1
ATOM 1704 O O . ARG A 1 234 ? 24.077 0.326 -8.294 1.00 88.69 234 ARG A O 1
ATOM 1711 N N . VAL A 1 235 ? 24.110 -1.765 -9.134 1.00 91.38 235 VAL A N 1
ATOM 1712 C CA . VAL A 1 235 ? 22.980 -1.615 -10.074 1.00 91.38 235 VAL A CA 1
ATOM 1713 C C . VAL A 1 235 ? 21.787 -0.914 -9.423 1.00 91.38 235 VAL A C 1
ATOM 1715 O O . VAL A 1 235 ? 21.388 0.163 -9.850 1.00 91.38 235 VAL A O 1
ATOM 1718 N N . MET A 1 236 ? 21.267 -1.462 -8.323 1.00 91.94 236 MET A N 1
ATOM 1719 C CA . MET A 1 236 ? 20.092 -0.899 -7.648 1.00 91.94 236 MET A CA 1
ATOM 1720 C C . MET A 1 236 ? 20.358 0.467 -7.007 1.00 91.94 236 MET A C 1
ATOM 1722 O O . MET A 1 236 ? 19.429 1.256 -6.850 1.00 91.94 236 MET A O 1
ATOM 1726 N N . ARG A 1 237 ? 21.606 0.740 -6.611 1.00 88.94 237 ARG A N 1
ATOM 1727 C CA . ARG A 1 237 ? 22.000 1.989 -5.949 1.00 88.94 237 ARG A CA 1
ATOM 1728 C C . ARG A 1 237 ? 22.164 3.135 -6.945 1.00 88.94 237 ARG A C 1
ATOM 1730 O O . ARG A 1 237 ? 21.793 4.258 -6.629 1.00 88.94 237 ARG A O 1
ATOM 1737 N N . GLU A 1 238 ? 22.736 2.845 -8.108 1.00 91.38 238 GLU A N 1
ATOM 1738 C CA . GLU A 1 238 ? 23.135 3.842 -9.108 1.00 91.38 238 GLU A CA 1
ATOM 1739 C C . GLU A 1 238 ? 22.074 4.027 -10.198 1.00 91.38 238 GLU A C 1
ATOM 1741 O O . GLU A 1 238 ? 21.868 5.145 -10.661 1.00 91.38 238 GLU A O 1
ATOM 1746 N N . LEU A 1 239 ? 21.372 2.954 -10.574 1.00 94.50 239 LEU A N 1
ATOM 1747 C CA . LEU A 1 239 ? 20.444 2.931 -11.713 1.00 94.50 239 LEU A CA 1
ATOM 1748 C C . LEU A 1 239 ? 19.008 2.554 -11.312 1.00 94.50 239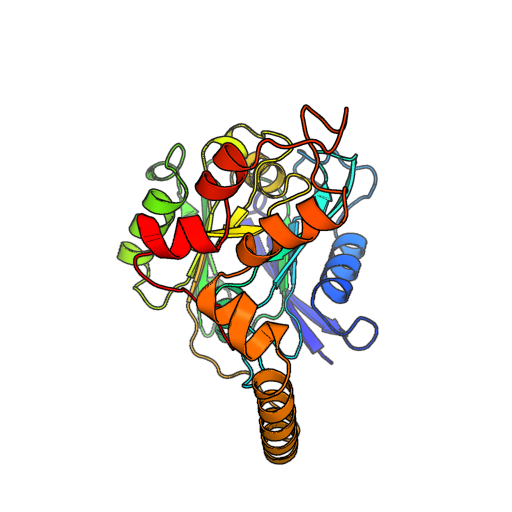 LEU A C 1
ATOM 1750 O O . LEU A 1 239 ? 18.082 2.605 -12.126 1.00 94.50 239 LEU A O 1
ATOM 1754 N N . GLY A 1 240 ? 18.798 2.129 -10.061 1.00 94.19 240 GLY A N 1
ATOM 1755 C CA . GLY A 1 240 ? 17.519 1.576 -9.621 1.00 94.19 240 GLY A CA 1
ATOM 1756 C C . GLY A 1 240 ? 17.119 0.331 -10.420 1.00 94.19 240 GLY A C 1
ATOM 1757 O O . GLY A 1 240 ? 17.955 -0.378 -10.975 1.00 94.19 240 GLY A O 1
ATOM 1758 N N . THR A 1 241 ? 15.815 0.051 -10.497 1.00 94.62 241 THR A N 1
ATOM 1759 C CA . THR A 1 241 ? 15.306 -1.095 -11.275 1.00 94.62 241 THR A CA 1
ATOM 1760 C C . THR A 1 241 ? 15.431 -0.890 -12.784 1.00 94.62 241 THR A C 1
ATOM 1762 O O . THR A 1 241 ? 15.438 -1.869 -13.524 1.00 94.62 241 THR A O 1
ATOM 1765 N N . ALA A 1 242 ? 15.543 0.359 -13.248 1.00 95.88 242 ALA A N 1
ATOM 1766 C CA . ALA A 1 242 ? 15.731 0.680 -14.661 1.00 95.88 242 ALA A CA 1
ATOM 1767 C C . ALA A 1 242 ? 17.102 0.223 -15.194 1.00 95.88 242 ALA A C 1
ATOM 1769 O O . ALA A 1 242 ? 17.235 -0.003 -16.394 1.00 95.88 242 ALA A O 1
ATOM 1770 N N . GLY A 1 243 ? 18.086 -0.036 -14.321 1.00 93.94 243 GLY A N 1
ATOM 1771 C CA . GLY A 1 243 ? 19.351 -0.679 -14.707 1.00 93.94 243 GLY A CA 1
ATOM 1772 C C . GLY A 1 243 ? 19.192 -2.094 -15.286 1.00 93.94 243 GLY A C 1
ATOM 1773 O O . GLY A 1 243 ? 20.151 -2.666 -15.789 1.00 93.94 243 GLY A O 1
ATOM 1774 N N . LEU A 1 244 ? 17.987 -2.676 -15.239 1.00 94.88 2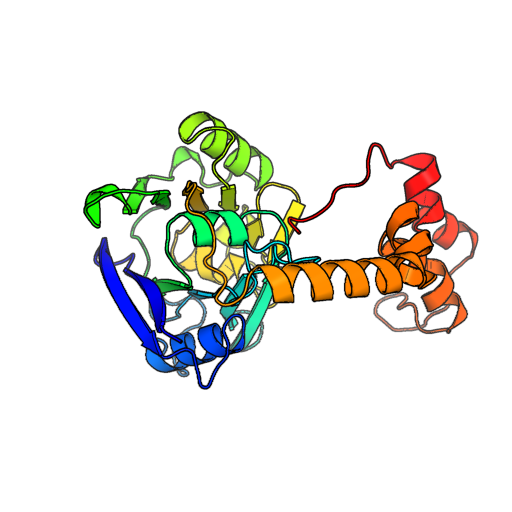44 LEU A N 1
ATOM 1775 C CA . LEU A 1 244 ? 17.687 -3.949 -15.893 1.00 94.88 244 LEU A CA 1
ATOM 1776 C C . LEU A 1 244 ? 17.315 -3.803 -17.376 1.00 94.88 244 LEU A C 1
ATOM 1778 O O . LEU A 1 244 ? 17.307 -4.814 -18.066 1.00 94.88 244 LEU A O 1
ATOM 1782 N N . VAL A 1 245 ? 17.016 -2.603 -17.890 1.00 96.06 245 VAL A N 1
ATOM 1783 C CA . VAL A 1 245 ? 16.512 -2.426 -19.270 1.00 96.06 245 VAL A CA 1
ATOM 1784 C C . VAL A 1 245 ? 17.461 -3.037 -20.307 1.00 96.06 245 VAL A C 1
ATOM 1786 O O . VAL A 1 245 ? 17.034 -3.894 -21.081 1.00 96.06 245 VAL A O 1
ATOM 1789 N N . HIS A 1 246 ? 18.749 -2.675 -20.284 1.00 94.00 246 HIS A N 1
ATOM 1790 C CA . HIS A 1 246 ? 19.729 -3.233 -21.221 1.00 94.00 246 HIS A CA 1
ATOM 1791 C C . HIS A 1 246 ? 19.964 -4.731 -21.002 1.00 94.00 246 HIS A C 1
ATOM 1793 O O . HIS A 1 246 ? 20.090 -5.466 -21.976 1.00 94.00 246 HIS A O 1
ATOM 1799 N N . LEU A 1 247 ? 19.961 -5.208 -19.751 1.00 92.81 247 LEU A N 1
ATOM 1800 C CA . LEU A 1 247 ? 20.131 -6.633 -19.447 1.00 92.81 247 LEU A CA 1
ATOM 1801 C C . LEU A 1 247 ? 18.977 -7.479 -20.007 1.00 92.81 247 LEU A C 1
ATOM 1803 O O . LEU A 1 247 ? 19.210 -8.490 -20.661 1.00 92.81 247 LEU A O 1
ATOM 1807 N N . ILE A 1 248 ? 17.732 -7.056 -19.778 1.00 95.75 248 ILE A N 1
ATOM 1808 C CA . ILE A 1 248 ? 16.530 -7.749 -20.263 1.00 95.75 248 ILE A CA 1
ATOM 1809 C C . ILE A 1 248 ? 16.461 -7.697 -21.798 1.00 95.75 248 ILE A C 1
ATOM 1811 O O . ILE A 1 248 ? 16.063 -8.682 -22.422 1.00 95.75 248 ILE A O 1
ATOM 1815 N N . ASN A 1 249 ? 16.902 -6.595 -22.417 1.00 96.38 249 ASN A N 1
ATOM 1816 C CA . ASN A 1 249 ? 17.042 -6.513 -23.871 1.00 96.38 249 ASN A CA 1
ATOM 1817 C C . ASN A 1 249 ? 18.124 -7.464 -24.407 1.00 96.38 249 ASN A C 1
ATOM 1819 O O . ASN A 1 249 ? 17.862 -8.203 -25.348 1.00 96.38 249 ASN A O 1
ATOM 1823 N N . PHE A 1 250 ? 19.309 -7.493 -23.787 1.00 94.38 250 PHE A N 1
ATOM 1824 C CA . PHE A 1 250 ? 20.412 -8.388 -24.159 1.00 94.38 250 PHE A CA 1
ATOM 1825 C C . PHE A 1 250 ? 20.009 -9.866 -24.087 1.00 94.38 250 PHE A C 1
ATOM 1827 O O . PHE A 1 250 ? 20.382 -10.660 -24.943 1.00 94.38 250 PHE A O 1
ATOM 1834 N N . MET A 1 251 ? 19.192 -10.229 -23.097 1.00 96.50 251 MET A N 1
ATOM 1835 C CA . MET A 1 251 ? 18.619 -11.572 -22.973 1.00 96.50 251 MET A CA 1
ATOM 1836 C C . MET A 1 251 ? 17.534 -11.887 -24.021 1.00 96.50 251 MET A C 1
ATOM 1838 O O . MET A 1 251 ? 17.037 -13.010 -24.047 1.00 96.50 251 MET A O 1
ATOM 1842 N N . GLY A 1 252 ? 17.129 -10.922 -24.854 1.00 96.44 252 GLY A N 1
ATOM 1843 C CA . GLY A 1 252 ? 16.105 -11.103 -25.884 1.00 96.44 252 GLY A CA 1
ATOM 1844 C C . GLY A 1 252 ? 14.685 -11.252 -25.333 1.00 96.44 252 GLY A C 1
ATOM 1845 O O . GLY A 1 252 ? 13.853 -11.885 -25.974 1.00 96.44 252 GLY A O 1
ATOM 1846 N N . ILE A 1 253 ? 14.407 -10.703 -24.143 1.00 97.44 253 ILE A N 1
ATOM 1847 C CA . ILE A 1 253 ? 13.122 -10.870 -23.438 1.00 97.44 253 ILE A CA 1
ATOM 1848 C C . ILE A 1 253 ? 12.475 -9.542 -23.017 1.00 97.44 253 ILE A C 1
ATOM 1850 O O . ILE A 1 253 ? 11.575 -9.536 -22.176 1.00 97.44 253 ILE A O 1
ATOM 1854 N N . LEU A 1 254 ? 12.921 -8.405 -23.565 1.00 97.38 254 LEU A N 1
ATOM 1855 C CA . LEU A 1 254 ? 12.289 -7.104 -23.324 1.00 97.38 254 LEU A CA 1
ATOM 1856 C C . LEU A 1 254 ? 11.063 -6.952 -24.235 1.00 97.38 254 LEU A C 1
ATOM 1858 O O . LEU A 1 254 ? 11.244 -6.789 -25.440 1.00 97.38 254 LEU A O 1
ATOM 1862 N N . PRO A 1 255 ? 9.822 -6.953 -23.714 1.00 97.31 255 PRO A N 1
ATOM 1863 C CA . PRO A 1 255 ? 8.641 -6.966 -24.570 1.00 97.31 255 PRO A CA 1
ATOM 1864 C C . PRO A 1 255 ? 8.543 -5.722 -25.456 1.00 97.31 255 PRO A C 1
ATOM 1866 O O . PRO A 1 255 ? 8.614 -4.593 -24.970 1.00 97.31 255 PRO A O 1
ATOM 1869 N N . HIS A 1 256 ? 8.306 -5.927 -26.749 1.00 96.31 256 HIS A N 1
ATOM 1870 C CA . HIS A 1 256 ? 8.078 -4.870 -27.728 1.00 96.31 256 HIS A CA 1
ATOM 1871 C C . HIS A 1 256 ? 6.733 -5.079 -28.433 1.00 96.31 256 HIS A C 1
ATOM 1873 O O . HIS A 1 256 ? 6.293 -6.209 -28.657 1.00 96.31 256 HIS A O 1
ATOM 1879 N N . ARG A 1 257 ? 6.038 -3.972 -28.743 1.00 94.88 257 ARG A N 1
ATOM 1880 C CA . ARG A 1 257 ? 4.775 -3.957 -29.512 1.00 94.88 257 ARG A CA 1
ATOM 1881 C C . ARG A 1 257 ? 3.743 -4.980 -29.023 1.00 94.88 257 ARG A C 1
ATOM 1883 O O . ARG A 1 257 ? 3.225 -5.768 -29.809 1.00 94.88 257 ARG A O 1
ATOM 1890 N N . ASN A 1 258 ? 3.430 -4.947 -27.726 1.00 96.94 258 ASN A N 1
ATOM 1891 C CA . ASN A 1 258 ? 2.526 -5.906 -27.080 1.00 96.94 258 ASN A CA 1
ATOM 1892 C C . ASN A 1 258 ? 3.000 -7.366 -27.234 1.00 96.94 258 ASN A C 1
ATOM 1894 O O . ASN A 1 258 ? 2.241 -8.224 -27.677 1.00 96.94 258 ASN A O 1
ATOM 1898 N N . PHE A 1 259 ? 4.262 -7.628 -26.877 1.00 96.94 259 PHE A N 1
ATOM 1899 C CA . PHE A 1 259 ? 4.888 -8.958 -26.906 1.00 96.94 259 PHE A CA 1
ATOM 1900 C C . PHE A 1 259 ? 4.955 -9.613 -28.298 1.00 96.94 259 PHE A C 1
ATOM 1902 O O . PHE A 1 259 ? 5.146 -10.822 -28.392 1.00 96.94 259 PHE A O 1
ATOM 1909 N N . LYS A 1 260 ? 4.818 -8.842 -29.386 1.00 97.69 260 LYS A N 1
ATOM 1910 C CA . LYS A 1 260 ? 4.985 -9.366 -30.753 1.00 97.69 260 LYS A CA 1
ATOM 1911 C C . LYS A 1 260 ? 6.429 -9.768 -31.043 1.00 97.69 260 LYS A C 1
ATOM 1913 O O . LYS A 1 260 ? 6.655 -10.691 -31.817 1.00 97.69 260 LYS A O 1
ATOM 1918 N N . ASP A 1 261 ? 7.380 -9.072 -30.429 1.00 97.06 261 ASP A N 1
ATOM 1919 C CA . ASP A 1 261 ? 8.811 -9.338 -30.528 1.00 97.06 261 ASP A CA 1
ATOM 1920 C C . ASP A 1 261 ? 9.554 -8.760 -29.304 1.00 97.06 261 ASP A C 1
ATOM 1922 O O . ASP A 1 261 ? 8.930 -8.242 -28.370 1.00 97.06 261 ASP A O 1
ATOM 1926 N N . CYS A 1 262 ? 10.884 -8.881 -29.300 1.00 96.88 262 CYS A N 1
ATOM 1927 C CA . CYS A 1 262 ? 11.790 -8.273 -28.315 1.00 96.88 262 CYS A CA 1
ATOM 1928 C C . CYS A 1 262 ? 12.923 -7.474 -28.988 1.00 96.88 262 CYS A C 1
ATOM 1930 O O . CYS A 1 262 ? 13.999 -7.315 -28.417 1.00 96.88 262 CYS A O 1
ATOM 1932 N N . ALA A 1 263 ? 12.707 -7.011 -30.222 1.00 94.69 263 ALA A N 1
ATOM 1933 C CA . ALA A 1 263 ? 13.702 -6.301 -31.013 1.00 94.69 263 ALA A CA 1
ATOM 1934 C C . ALA A 1 263 ? 13.544 -4.787 -30.827 1.00 94.69 263 ALA A C 1
ATOM 1936 O O . ALA A 1 263 ? 12.647 -4.158 -31.393 1.00 94.69 263 ALA A O 1
ATOM 1937 N N . HIS A 1 264 ? 14.444 -4.192 -30.047 1.00 95.81 264 HIS A N 1
ATOM 1938 C CA . HIS A 1 264 ? 14.480 -2.750 -29.813 1.00 95.81 264 HIS A CA 1
ATOM 1939 C C . HIS A 1 264 ? 15.645 -2.114 -30.557 1.00 95.81 264 HIS A C 1
ATOM 1941 O O . HIS A 1 264 ? 16.723 -2.693 -30.663 1.00 95.81 264 HIS A O 1
ATOM 1947 N N . ARG A 1 265 ? 15.437 -0.891 -31.047 1.00 94.31 265 ARG A N 1
ATOM 1948 C CA . ARG A 1 265 ? 16.540 -0.071 -31.550 1.00 94.31 265 ARG A CA 1
ATOM 1949 C C . ARG A 1 265 ? 17.374 0.439 -30.378 1.00 94.31 265 ARG A C 1
ATOM 1951 O O . ARG A 1 265 ? 16.807 0.919 -29.397 1.00 94.31 265 ARG A O 1
ATOM 1958 N N . GLU A 1 266 ? 18.695 0.390 -30.512 1.00 91.88 266 GLU A N 1
ATOM 1959 C CA . GLU A 1 266 ? 19.627 0.822 -29.461 1.00 91.88 266 GLU A CA 1
ATOM 1960 C C . GLU A 1 266 ? 19.390 2.277 -29.035 1.00 91.88 266 GLU A C 1
ATOM 1962 O O . GLU A 1 266 ? 19.268 2.559 -27.846 1.00 91.88 266 GLU A O 1
ATOM 1967 N N . ASP A 1 267 ? 19.164 3.181 -29.991 1.00 93.94 267 ASP A N 1
ATOM 1968 C CA . ASP A 1 267 ? 18.941 4.602 -29.708 1.00 93.94 267 ASP A CA 1
ATOM 1969 C C . ASP A 1 267 ? 17.662 4.887 -28.898 1.00 93.94 267 ASP A C 1
ATOM 1971 O O . ASP A 1 267 ? 17.565 5.919 -28.231 1.00 93.94 267 ASP A O 1
ATOM 1975 N N . LEU A 1 268 ? 16.674 3.985 -28.935 1.00 92.56 268 LEU A N 1
ATOM 1976 C CA . LEU A 1 268 ? 15.474 4.082 -28.099 1.00 92.56 268 LEU A CA 1
ATOM 1977 C C . LEU A 1 268 ? 15.732 3.552 -26.685 1.00 92.56 268 LEU A C 1
ATOM 1979 O O . LEU A 1 268 ? 15.210 4.112 -25.721 1.00 92.56 268 LEU A O 1
ATOM 1983 N N . LEU A 1 269 ? 16.550 2.504 -26.544 1.00 93.06 269 LEU A N 1
ATOM 1984 C CA . LEU A 1 269 ? 16.936 1.963 -25.237 1.00 93.06 269 LEU A CA 1
ATOM 1985 C C . LEU A 1 269 ? 17.718 3.003 -24.425 1.00 93.06 269 LEU A C 1
ATOM 1987 O O . LEU A 1 269 ? 17.413 3.207 -23.249 1.00 93.06 269 LEU A O 1
ATOM 1991 N N . ASP A 1 270 ? 18.614 3.745 -25.077 1.00 91.44 270 ASP A N 1
ATOM 1992 C CA . ASP A 1 270 ? 19.425 4.824 -24.485 1.00 91.44 270 ASP A CA 1
ATOM 1993 C C . ASP A 1 270 ? 18.609 6.057 -24.036 1.00 91.44 270 ASP A C 1
ATOM 1995 O O . ASP A 1 270 ? 19.136 7.030 -23.475 1.00 91.44 270 ASP A O 1
ATOM 1999 N N . GLN A 1 271 ? 17.298 6.053 -24.288 1.00 93.31 271 GLN A N 1
ATOM 2000 C CA . GLN A 1 271 ? 16.365 7.069 -23.800 1.00 93.31 271 GLN A CA 1
ATOM 2001 C C . GLN A 1 271 ? 15.582 6.614 -22.566 1.00 93.31 271 GLN A C 1
ATOM 2003 O O . GLN A 1 271 ? 15.098 7.466 -21.822 1.00 93.31 271 GLN A O 1
ATOM 2008 N N . ILE A 1 272 ? 15.468 5.303 -22.329 1.00 94.06 272 ILE A N 1
ATOM 2009 C CA . ILE A 1 272 ? 14.609 4.729 -21.278 1.00 94.06 272 ILE A CA 1
ATOM 2010 C C . ILE A 1 272 ? 15.367 3.886 -20.242 1.00 94.06 272 ILE A C 1
ATOM 2012 O O . ILE A 1 272 ? 14.762 3.424 -19.272 1.00 94.06 272 ILE A O 1
ATOM 2016 N N . SER A 1 273 ? 16.666 3.655 -20.440 1.00 95.44 273 SER A N 1
ATOM 2017 C CA . SER A 1 273 ? 17.503 2.861 -19.541 1.00 95.44 273 SER A CA 1
ATOM 2018 C C . SER A 1 273 ? 17.769 3.545 -18.199 1.00 95.44 273 SER A C 1
ATOM 2020 O O . SER A 1 273 ? 17.552 4.746 -18.022 1.00 95.44 273 SER A O 1
ATOM 2022 N N . GLY A 1 274 ? 18.255 2.776 -17.221 1.00 95.75 274 GLY A N 1
ATOM 2023 C CA . GLY A 1 274 ? 18.654 3.326 -15.924 1.00 95.75 274 GLY A CA 1
ATOM 2024 C C . GLY A 1 274 ? 19.774 4.355 -16.050 1.00 95.75 274 GLY A C 1
ATOM 2025 O O . GLY A 1 274 ? 19.756 5.370 -15.362 1.00 95.75 274 GLY A O 1
ATOM 2026 N N . GLU A 1 275 ? 20.701 4.136 -16.976 1.00 94.81 275 GLU A N 1
ATOM 2027 C CA . GLU A 1 275 ? 21.784 5.046 -17.330 1.00 94.81 275 GLU A CA 1
ATOM 2028 C C . GLU A 1 275 ? 21.226 6.371 -17.858 1.00 94.81 275 GLU A C 1
ATOM 2030 O O . GLU A 1 275 ? 21.623 7.441 -17.392 1.00 94.81 275 GLU A O 1
ATOM 2035 N N . ALA A 1 276 ? 20.244 6.306 -18.763 1.00 95.62 276 ALA A N 1
ATOM 2036 C CA . ALA A 1 276 ? 19.564 7.481 -19.296 1.00 95.62 276 ALA A CA 1
ATOM 2037 C C . ALA A 1 276 ? 18.827 8.261 -18.200 1.00 95.62 276 ALA A C 1
ATOM 2039 O O . ALA A 1 276 ? 18.944 9.487 -18.125 1.00 95.62 276 ALA A O 1
ATOM 2040 N N . VAL A 1 277 ? 18.105 7.555 -17.323 1.00 95.50 277 VAL A N 1
ATOM 2041 C CA . VAL A 1 277 ? 17.397 8.157 -16.186 1.00 95.50 277 VAL A CA 1
ATOM 2042 C C . VAL A 1 277 ? 18.382 8.880 -15.268 1.00 95.50 277 VAL A C 1
ATOM 2044 O O . VAL A 1 277 ? 18.175 10.055 -14.957 1.00 95.50 277 VAL A O 1
ATOM 2047 N N . THR A 1 278 ? 19.466 8.210 -14.872 1.00 95.25 278 THR A N 1
ATOM 2048 C CA . THR A 1 278 ? 20.481 8.760 -13.967 1.00 95.25 278 THR A CA 1
ATOM 2049 C C . THR A 1 278 ? 21.198 9.968 -14.565 1.00 95.25 278 THR A C 1
ATOM 2051 O O . THR A 1 278 ? 21.407 10.950 -13.858 1.00 95.25 278 THR A O 1
ATOM 2054 N N . ALA A 1 279 ? 21.532 9.937 -15.856 1.00 95.00 279 ALA A N 1
ATOM 2055 C CA . ALA A 1 279 ? 22.258 11.023 -16.508 1.00 95.00 279 ALA A CA 1
ATOM 2056 C C . ALA A 1 279 ? 21.392 12.259 -16.806 1.00 95.00 279 ALA A C 1
ATOM 2058 O O . ALA A 1 279 ? 21.911 13.373 -16.807 1.00 95.00 279 ALA A O 1
ATOM 2059 N N . LYS A 1 280 ? 20.095 12.078 -17.101 1.00 95.69 280 LYS A N 1
ATOM 2060 C CA . LYS A 1 280 ? 19.262 13.143 -17.691 1.00 95.69 280 LYS A CA 1
ATOM 2061 C C . LYS A 1 280 ? 18.209 13.720 -16.747 1.00 95.69 280 LYS A C 1
ATOM 2063 O O . LYS A 1 280 ? 17.909 14.905 -16.852 1.00 95.69 280 LYS A O 1
ATOM 2068 N N . ILE A 1 281 ? 17.606 12.905 -15.875 1.00 95.88 281 ILE A N 1
ATOM 2069 C CA . ILE A 1 281 ? 16.396 13.312 -15.127 1.00 95.88 281 ILE A CA 1
ATOM 2070 C C . ILE A 1 281 ? 16.419 12.980 -13.629 1.00 95.88 281 ILE A C 1
ATOM 2072 O O . ILE A 1 281 ? 15.562 13.458 -12.883 1.00 95.88 281 ILE A O 1
ATOM 2076 N N . LEU A 1 282 ? 17.363 12.161 -13.155 1.00 95.38 282 LEU A N 1
ATOM 2077 C CA . LEU A 1 282 ? 17.441 11.797 -11.745 1.00 95.38 282 LEU A CA 1
ATOM 2078 C C . LEU A 1 282 ? 17.935 12.977 -10.902 1.00 95.38 282 LEU A C 1
ATOM 2080 O O . LEU A 1 282 ? 19.107 13.332 -10.925 1.00 95.38 282 LEU A O 1
ATOM 2084 N N . ILE A 1 283 ? 17.048 13.522 -10.072 1.00 94.56 283 ILE A N 1
ATOM 2085 C CA . ILE A 1 283 ? 17.419 14.539 -9.078 1.00 94.56 283 ILE A CA 1
ATOM 2086 C C . ILE A 1 283 ? 18.035 13.878 -7.837 1.00 94.56 283 ILE A C 1
ATOM 2088 O O . ILE A 1 283 ? 19.072 14.305 -7.335 1.00 94.56 283 ILE A O 1
ATOM 2092 N N . LYS A 1 284 ? 17.378 12.841 -7.301 1.00 92.31 284 LYS A N 1
ATOM 2093 C CA . LYS A 1 284 ? 17.816 12.142 -6.086 1.00 92.31 284 LYS A CA 1
ATOM 2094 C C . LYS A 1 284 ? 17.202 10.749 -5.983 1.00 92.31 284 LYS A C 1
ATOM 2096 O O . LYS A 1 284 ? 16.012 10.567 -6.231 1.00 92.31 284 LYS A O 1
ATOM 2101 N N . ALA A 1 285 ? 17.990 9.782 -5.517 1.00 89.94 285 ALA A N 1
ATOM 2102 C CA . ALA A 1 285 ? 17.492 8.455 -5.171 1.00 89.94 285 ALA A CA 1
ATOM 2103 C C . ALA A 1 285 ? 16.644 8.478 -3.881 1.00 89.94 285 ALA A C 1
ATOM 2105 O O . ALA A 1 285 ? 17.035 9.055 -2.863 1.00 89.94 285 ALA A O 1
ATOM 2106 N N . GLY A 1 286 ? 15.486 7.813 -3.913 1.00 90.06 286 GLY A N 1
ATOM 2107 C CA . GLY A 1 286 ? 14.586 7.659 -2.768 1.00 90.06 286 GLY A CA 1
ATOM 2108 C C . GLY A 1 286 ? 14.528 6.218 -2.255 1.00 90.06 286 GLY A C 1
ATOM 2109 O O . GLY A 1 286 ? 14.368 5.278 -3.034 1.00 90.06 286 GLY A O 1
ATOM 2110 N N . ALA A 1 287 ? 14.579 6.041 -0.935 1.00 92.25 287 ALA A N 1
ATOM 2111 C CA . ALA A 1 287 ? 14.490 4.736 -0.277 1.00 92.25 287 ALA A CA 1
ATOM 2112 C C . ALA A 1 287 ? 13.125 4.516 0.402 1.00 92.25 287 ALA A C 1
ATOM 2114 O O . ALA A 1 287 ? 12.368 5.455 0.646 1.00 92.25 287 ALA A O 1
ATOM 2115 N N . CYS A 1 288 ? 12.794 3.255 0.673 1.00 94.69 288 CYS A N 1
ATOM 2116 C CA . CYS A 1 288 ? 11.729 2.895 1.613 1.00 94.69 288 CYS A CA 1
ATOM 2117 C C . CYS A 1 288 ? 12.282 2.900 3.047 1.00 94.69 288 CYS A C 1
ATOM 2119 O O . CYS A 1 288 ? 13.484 3.053 3.245 1.00 94.69 288 CYS A O 1
ATOM 2121 N N . PHE A 1 289 ? 11.416 2.703 4.043 1.00 94.81 289 PHE A N 1
ATOM 2122 C CA . PHE A 1 289 ? 11.874 2.451 5.409 1.00 94.81 289 PHE A CA 1
ATOM 2123 C C . PHE A 1 289 ? 12.622 1.106 5.520 1.00 94.81 289 PHE A C 1
ATOM 2125 O O . PHE A 1 289 ? 12.182 0.114 4.925 1.00 94.81 289 PHE A O 1
ATOM 2132 N N . GLY A 1 290 ? 13.681 1.086 6.342 1.00 88.44 290 GLY A N 1
ATOM 2133 C CA . GLY A 1 290 ? 14.487 -0.098 6.672 1.00 88.44 290 GLY A CA 1
ATOM 2134 C C . GLY A 1 290 ? 15.716 -0.262 5.794 1.00 88.44 290 GLY A C 1
ATOM 2135 O O . GLY A 1 290 ? 15.537 -0.634 4.614 1.00 88.44 290 GLY A O 1
#